Protein AF-A0A5P1ESH8-F1 (afdb_monomer_lite)

Structure (mmCIF, N/CA/C/O backbone):
data_AF-A0A5P1ESH8-F1
#
_entry.id   AF-A0A5P1ESH8-F1
#
loop_
_atom_site.group_PDB
_atom_site.id
_atom_site.type_symbol
_atom_site.label_atom_id
_atom_site.label_alt_id
_atom_site.label_comp_id
_atom_site.label_asym_id
_atom_site.label_entity_id
_atom_site.label_seq_id
_atom_site.pdbx_PDB_ins_code
_atom_site.Cartn_x
_atom_site.Cartn_y
_atom_site.Cartn_z
_atom_site.occupancy
_atom_site.B_iso_or_equiv
_atom_site.auth_seq_id
_atom_site.auth_comp_id
_atom_site.auth_asym_id
_atom_site.auth_atom_id
_atom_site.pdbx_PDB_model_num
ATOM 1 N N . MET A 1 1 ? -67.250 3.069 -20.378 1.00 44.94 1 MET A N 1
ATOM 2 C CA . MET A 1 1 ? -66.742 1.783 -20.912 1.00 44.94 1 MET A CA 1
ATOM 3 C C . MET A 1 1 ? -65.329 1.613 -20.349 1.00 44.94 1 MET A C 1
ATOM 5 O O . MET A 1 1 ? -64.469 2.367 -20.758 1.00 44.94 1 MET A O 1
ATOM 9 N N . LYS A 1 2 ? -65.034 0.939 -19.224 1.00 38.53 2 LYS A N 1
ATOM 10 C CA . LYS A 1 2 ? -65.295 -0.452 -18.784 1.00 38.53 2 LYS A CA 1
ATOM 11 C C . LYS A 1 2 ? -64.841 -1.500 -19.810 1.00 38.53 2 LYS A C 1
ATOM 13 O O . LYS A 1 2 ? -65.592 -1.717 -20.746 1.00 38.53 2 LYS A O 1
ATOM 18 N N . THR A 1 3 ? -63.650 -2.085 -19.591 1.00 40.06 3 THR A N 1
ATOM 19 C CA . THR A 1 3 ? -63.330 -3.523 -19.321 1.00 40.06 3 THR A CA 1
ATOM 20 C C . THR A 1 3 ? -61.786 -3.680 -19.282 1.00 40.06 3 THR A C 1
ATOM 22 O O . THR A 1 3 ? -61.143 -3.220 -20.213 1.00 40.06 3 THR A O 1
ATOM 25 N N . THR A 1 4 ? -61.077 -4.068 -18.200 1.00 45.28 4 THR A N 1
ATOM 26 C CA . THR A 1 4 ? -60.989 -5.375 -17.478 1.00 45.28 4 THR A CA 1
ATOM 27 C C . THR A 1 4 ? -60.344 -6.460 -18.380 1.00 45.28 4 THR A C 1
ATOM 29 O O . THR A 1 4 ? -60.876 -6.697 -19.450 1.00 45.28 4 THR A O 1
ATOM 32 N N . LEU A 1 5 ? -59.195 -7.106 -18.082 1.00 43.47 5 LEU A N 1
ATOM 33 C CA . LEU A 1 5 ? -58.965 -8.137 -17.044 1.00 43.47 5 LEU A CA 1
ATOM 34 C C . LEU A 1 5 ? -57.477 -8.591 -16.915 1.00 43.47 5 LEU A C 1
ATOM 36 O O . LEU A 1 5 ? -56.871 -8.939 -17.916 1.00 43.47 5 LEU A O 1
ATOM 40 N N . ARG A 1 6 ? -57.028 -8.715 -15.642 1.00 42.72 6 ARG A N 1
ATOM 41 C CA . ARG A 1 6 ? -56.273 -9.815 -14.949 1.00 42.72 6 ARG A CA 1
ATOM 42 C C . ARG A 1 6 ? -54.892 -10.289 -15.456 1.00 42.72 6 ARG A C 1
ATOM 44 O O . ARG A 1 6 ? -54.660 -10.369 -16.643 1.00 42.72 6 ARG A O 1
ATOM 51 N N . GLY A 1 7 ? -53.957 -10.739 -14.605 1.00 37.28 7 GLY A N 1
ATOM 52 C CA . GLY A 1 7 ? -53.932 -11.017 -13.152 1.00 37.28 7 GLY A CA 1
ATOM 53 C C . GLY A 1 7 ? -52.481 -11.302 -12.694 1.00 37.28 7 GLY A C 1
ATOM 54 O O . GLY A 1 7 ? -51.676 -11.769 -13.484 1.00 37.28 7 GLY A O 1
ATOM 55 N N . ARG A 1 8 ? -52.030 -10.788 -11.539 1.00 41.41 8 ARG A N 1
ATOM 56 C CA . ARG A 1 8 ? -51.927 -11.439 -10.206 1.00 41.41 8 ARG A CA 1
ATOM 57 C C . ARG A 1 8 ? -51.245 -12.820 -10.173 1.00 41.41 8 ARG A C 1
ATOM 59 O O . ARG A 1 8 ? -51.875 -13.809 -10.519 1.00 41.41 8 ARG A O 1
ATOM 66 N N . SER A 1 9 ? -50.095 -12.895 -9.494 1.00 37.72 9 SER A N 1
ATOM 67 C CA . SER A 1 9 ? -49.891 -13.909 -8.450 1.00 37.72 9 SER A CA 1
ATOM 68 C C . SER A 1 9 ? -48.983 -13.390 -7.328 1.00 37.72 9 SER A C 1
ATOM 70 O O . SER A 1 9 ? -47.928 -12.812 -7.565 1.00 37.72 9 SER A O 1
ATOM 72 N N . LEU A 1 10 ? -49.487 -13.556 -6.106 1.00 42.00 10 LEU A N 1
ATOM 73 C CA . LEU A 1 10 ? -48.967 -13.181 -4.794 1.00 42.00 10 LEU A CA 1
ATOM 74 C C . LEU A 1 10 ? -48.425 -14.444 -4.112 1.00 42.00 10 LEU A C 1
ATOM 76 O O . LEU A 1 10 ? -49.133 -15.445 -4.074 1.00 42.00 10 LEU A O 1
ATOM 80 N N . ALA A 1 11 ? -47.272 -14.368 -3.450 1.00 37.75 11 ALA A N 1
ATOM 81 C CA . ALA A 1 11 ? -46.875 -15.327 -2.411 1.00 37.75 11 ALA A CA 1
ATOM 82 C C . ALA A 1 11 ? -46.083 -14.561 -1.333 1.00 37.75 11 ALA A C 1
ATOM 84 O O . ALA A 1 11 ? -44.925 -14.218 -1.526 1.00 37.75 11 ALA A O 1
ATOM 85 N N . LYS A 1 12 ? -46.743 -13.931 -0.350 1.00 36.72 12 LYS A N 1
ATOM 86 C CA . LYS A 1 12 ? -47.123 -14.466 0.976 1.00 36.72 12 LYS A CA 1
ATOM 87 C C . LYS A 1 12 ? -45.980 -15.192 1.709 1.00 36.72 12 LYS A C 1
ATOM 89 O O . LYS A 1 12 ? -45.712 -16.363 1.475 1.00 36.72 12 LYS A O 1
ATOM 94 N N . ARG A 1 13 ? -45.371 -14.468 2.658 1.00 34.22 13 ARG A N 1
ATOM 95 C CA . ARG A 1 13 ? -44.580 -15.012 3.775 1.00 34.22 13 ARG A CA 1
ATOM 96 C C . ARG A 1 13 ? -45.418 -15.979 4.625 1.00 34.22 13 ARG A C 1
ATOM 98 O O . ARG A 1 13 ? -46.622 -15.745 4.763 1.00 34.22 13 ARG A O 1
ATOM 105 N N . PRO A 1 14 ? -44.759 -16.869 5.380 1.00 40.22 14 PRO A N 1
ATOM 106 C CA . PRO A 1 14 ? -45.206 -17.201 6.726 1.00 40.22 14 PRO A CA 1
ATOM 107 C C . PRO A 1 14 ? -44.158 -16.849 7.800 1.00 40.22 14 PRO A C 1
ATOM 109 O O . PRO A 1 14 ? -42.956 -17.037 7.623 1.00 40.22 14 PRO A O 1
ATOM 112 N N . ARG A 1 15 ? -44.664 -16.313 8.921 1.00 38.62 15 ARG A N 1
ATOM 113 C CA . ARG A 1 15 ? -44.014 -16.266 10.244 1.00 38.62 15 ARG A CA 1
ATOM 114 C C . ARG A 1 15 ? -43.736 -17.690 10.756 1.00 38.62 15 ARG A C 1
ATOM 116 O O . ARG A 1 15 ? -44.403 -18.625 10.315 1.00 38.62 15 ARG A O 1
ATOM 123 N N . PRO A 1 16 ? -42.951 -17.803 11.836 1.00 37.28 16 PRO A N 1
ATOM 124 C CA . PRO A 1 16 ? -43.473 -18.521 12.997 1.00 37.28 16 PRO A CA 1
ATOM 125 C C . PRO A 1 16 ? -43.504 -17.655 14.267 1.00 37.28 16 PRO A C 1
ATOM 127 O O . PRO A 1 16 ? -42.509 -17.065 14.681 1.00 37.28 16 PRO A O 1
ATOM 130 N N . GLU A 1 17 ? -44.701 -17.604 14.848 1.00 31.45 17 GLU A N 1
ATOM 131 C CA . GLU A 1 17 ? -45.041 -17.286 16.241 1.00 31.45 17 GLU A CA 1
ATOM 132 C C . GLU A 1 17 ? -44.350 -18.286 17.196 1.00 31.45 17 GLU A C 1
ATOM 134 O O . GLU A 1 17 ? -44.257 -19.471 16.896 1.00 31.45 17 GLU A O 1
ATOM 139 N N . LEU A 1 18 ? -43.712 -17.814 18.271 1.00 34.22 18 LEU A N 1
ATOM 140 C CA . LEU A 1 18 ? -44.236 -17.868 19.648 1.00 34.22 18 LEU A CA 1
ATOM 141 C C . LEU A 1 18 ? -44.606 -19.284 20.141 1.00 34.22 18 LEU A C 1
ATOM 143 O O . LEU A 1 18 ? -45.716 -19.765 19.939 1.00 34.22 18 LEU A O 1
ATOM 147 N N . PHE A 1 19 ? -43.707 -19.894 20.923 1.00 28.17 19 PHE A N 1
ATOM 148 C CA . PHE A 1 19 ? -44.094 -20.907 21.908 1.00 28.17 19 PHE A CA 1
ATOM 149 C C . PHE A 1 19 ? -43.406 -20.634 23.249 1.00 28.17 19 PHE A C 1
ATOM 151 O O . PHE A 1 19 ? -42.227 -20.907 23.460 1.00 28.17 19 PHE A O 1
ATOM 158 N N . LYS A 1 20 ? -44.181 -20.043 24.160 1.00 35.97 20 LYS A N 1
ATOM 159 C CA . LYS A 1 20 ? -43.924 -19.980 25.599 1.00 35.97 20 LYS A CA 1
ATOM 160 C C . LYS A 1 20 ? -44.638 -21.188 26.219 1.00 35.97 20 LYS A C 1
ATOM 162 O O . LYS A 1 20 ? -45.862 -21.237 26.157 1.00 35.97 20 LYS A O 1
ATOM 167 N N . ARG A 1 21 ? -43.907 -22.115 26.847 1.00 28.59 21 ARG A N 1
ATOM 168 C CA . ARG A 1 21 ? -44.400 -22.983 27.940 1.00 28.59 21 ARG A CA 1
ATOM 169 C C . ARG A 1 21 ? -43.220 -23.610 28.702 1.00 28.59 21 ARG A C 1
ATOM 171 O O . ARG A 1 21 ? -42.515 -24.453 28.169 1.00 28.59 21 ARG A O 1
ATOM 178 N N . TYR A 1 22 ? -43.031 -23.175 29.947 1.00 28.42 22 TYR A N 1
ATOM 179 C CA . TYR A 1 22 ? -42.569 -24.009 31.076 1.00 28.42 22 TYR A CA 1
ATOM 180 C C . TYR A 1 22 ? -43.775 -24.844 31.593 1.00 28.42 22 TYR A C 1
ATOM 182 O O . TYR A 1 22 ? -44.889 -24.535 31.148 1.00 28.42 22 TYR A O 1
ATOM 190 N N . PRO A 1 23 ? -43.672 -25.778 32.574 1.00 46.62 23 PRO A N 1
ATOM 191 C CA . PRO A 1 23 ? -42.515 -26.391 33.263 1.00 46.62 23 PRO A CA 1
ATOM 192 C C . PRO A 1 23 ? -42.551 -27.950 33.275 1.00 46.62 23 PRO A C 1
ATOM 194 O O . PRO A 1 23 ? -43.550 -28.554 32.894 1.00 46.62 23 PRO A O 1
ATOM 197 N N . GLY A 1 24 ? -41.494 -28.611 33.774 1.00 28.52 24 GLY A N 1
ATOM 198 C CA . GLY A 1 24 ? -41.533 -30.048 34.102 1.00 28.52 24 GLY A CA 1
ATOM 199 C C . GLY A 1 24 ? -40.181 -30.669 34.482 1.00 28.52 24 GLY A C 1
ATOM 200 O O . GLY A 1 24 ? -39.480 -31.196 33.628 1.00 28.52 24 GLY A O 1
ATOM 201 N N . THR A 1 25 ? -39.822 -30.620 35.767 1.00 35.25 25 THR A N 1
ATOM 202 C CA . THR A 1 25 ? -39.060 -31.683 36.466 1.00 35.25 25 THR A CA 1
ATOM 203 C C . THR A 1 25 ? -40.060 -32.783 36.905 1.00 35.25 25 THR A C 1
ATOM 205 O O . THR A 1 25 ? -41.258 -32.492 36.841 1.00 35.25 25 THR A O 1
ATOM 208 N N . PRO A 1 26 ? -39.684 -34.003 37.372 1.00 43.53 26 PRO A N 1
ATOM 209 C CA . PRO A 1 26 ? -38.382 -34.464 37.875 1.00 43.53 26 PRO A CA 1
ATOM 210 C C . PRO A 1 26 ? -37.932 -35.862 37.374 1.00 43.53 26 PRO A C 1
ATOM 212 O O . PRO A 1 26 ? -38.677 -36.602 36.743 1.00 43.53 26 PRO A O 1
ATOM 215 N N . GLY A 1 27 ? -36.696 -36.233 37.709 1.00 30.36 27 GLY A N 1
ATOM 216 C CA . GLY A 1 27 ? -36.139 -37.578 37.513 1.00 30.36 27 GLY A CA 1
ATOM 217 C C . GLY A 1 27 ? -34.622 -37.546 37.682 1.00 30.36 27 GLY A C 1
ATOM 218 O O . GLY A 1 27 ? -33.888 -37.509 36.705 1.00 30.36 27 GLY A O 1
ATOM 219 N N . SER A 1 28 ? -34.123 -37.204 38.873 1.00 37.66 28 SER A N 1
ATOM 220 C CA . SER A 1 28 ? -33.554 -38.186 39.813 1.00 37.66 28 SER A CA 1
ATOM 221 C C . SER A 1 28 ? -32.648 -39.209 39.124 1.00 37.66 28 SER A C 1
ATOM 223 O O . SER A 1 28 ? -33.136 -40.214 38.627 1.00 37.66 28 SER A O 1
ATOM 225 N N . ASN A 1 29 ? -31.354 -38.889 39.096 1.00 34.09 29 ASN A N 1
ATOM 226 C CA . ASN A 1 29 ? -30.168 -39.754 39.139 1.00 34.09 29 ASN A CA 1
ATOM 227 C C . ASN A 1 29 ? -28.995 -38.752 39.115 1.00 34.09 29 ASN A C 1
ATOM 229 O O . ASN A 1 29 ? -28.540 -38.325 38.065 1.00 34.09 29 ASN A O 1
ATOM 233 N N . GLY A 1 30 ? -28.651 -38.106 40.226 1.00 32.62 30 GLY A N 1
ATOM 234 C CA . GLY A 1 30 ? -27.970 -38.786 41.316 1.00 32.62 30 GLY A CA 1
ATOM 235 C C . GLY A 1 30 ? -26.495 -38.965 40.958 1.00 32.62 30 GLY A C 1
ATOM 236 O O . GLY A 1 30 ? -26.071 -40.086 40.737 1.00 32.62 30 GLY A O 1
ATOM 237 N N . CYS A 1 31 ? -25.728 -37.874 40.887 1.00 32.62 31 CYS A N 1
ATOM 238 C CA . CYS A 1 31 ? -24.283 -37.889 41.116 1.00 32.62 31 CYS A CA 1
ATOM 239 C C . CYS A 1 31 ? -23.883 -36.552 41.740 1.00 32.62 31 CYS A C 1
ATOM 241 O O . CYS A 1 31 ? -24.259 -35.478 41.276 1.00 32.62 31 CYS A O 1
ATOM 243 N N . GLN A 1 32 ? -23.226 -36.676 42.884 1.00 28.91 32 GLN A N 1
ATOM 244 C CA . GLN A 1 32 ? -23.061 -35.657 43.898 1.00 28.91 32 GLN A CA 1
ATOM 245 C C . GLN A 1 32 ? -22.122 -34.529 43.477 1.00 28.91 32 GLN A C 1
ATOM 247 O O . GLN A 1 32 ? -21.127 -34.719 42.782 1.00 28.91 32 GLN A O 1
ATOM 252 N N . VAL A 1 33 ? -22.434 -33.363 44.029 1.00 29.97 33 VAL A N 1
ATOM 253 C CA . VAL A 1 33 ? -21.503 -32.278 44.308 1.00 29.97 33 VAL A CA 1
ATOM 254 C C . VAL A 1 33 ? -20.310 -32.835 45.091 1.00 29.97 33 VAL A C 1
ATOM 256 O O . VAL A 1 33 ? -20.470 -33.276 46.225 1.00 29.97 33 VAL A O 1
ATOM 259 N N . VAL A 1 34 ? -19.111 -32.755 44.518 1.00 31.56 34 VAL A N 1
ATOM 260 C CA . VAL A 1 34 ? -17.870 -32.737 45.298 1.00 31.56 34 VAL A CA 1
ATOM 261 C C . VAL A 1 34 ? -17.298 -31.334 45.169 1.00 31.56 34 VAL A C 1
ATOM 263 O O . VAL A 1 34 ? -16.665 -30.979 44.177 1.00 31.56 34 VAL A O 1
ATOM 266 N N . ILE A 1 35 ? -17.562 -30.516 46.189 1.00 34.28 35 ILE A N 1
ATOM 267 C CA . ILE A 1 35 ? -16.774 -29.319 46.477 1.00 34.28 35 ILE A CA 1
ATOM 268 C C . ILE A 1 35 ? -15.420 -29.834 46.969 1.00 34.28 35 ILE A C 1
ATOM 270 O O . ILE A 1 35 ? -15.246 -30.164 48.137 1.00 34.28 35 ILE A O 1
ATOM 274 N N . GLY A 1 36 ? -14.483 -29.980 46.036 1.00 30.38 36 GLY A N 1
ATOM 275 C CA . GLY A 1 36 ? -13.084 -30.263 46.315 1.00 30.38 36 GLY A CA 1
ATOM 276 C C . GLY A 1 36 ? -12.295 -28.964 46.287 1.00 30.38 36 GLY A C 1
ATOM 277 O O . GLY A 1 36 ? -11.829 -28.533 45.237 1.00 30.38 36 GLY A O 1
ATOM 278 N N . THR A 1 37 ? -12.154 -28.323 47.443 1.00 45.25 37 THR A N 1
ATOM 279 C CA . THR A 1 37 ? -11.153 -27.280 47.666 1.00 45.25 37 THR A CA 1
ATOM 280 C C . THR A 1 37 ? -9.763 -27.910 47.599 1.00 45.25 37 THR A C 1
ATOM 282 O O . THR A 1 37 ? -9.331 -28.535 48.564 1.00 45.25 37 THR A O 1
ATOM 285 N N . ASN A 1 38 ? -9.065 -27.775 46.473 1.00 33.72 38 ASN A N 1
ATOM 286 C CA . ASN A 1 38 ? -7.601 -27.775 46.431 1.00 33.72 38 ASN A CA 1
ATOM 287 C C . ASN A 1 38 ? -7.116 -27.263 45.070 1.00 33.72 38 ASN A C 1
ATOM 289 O O . ASN A 1 38 ? -7.176 -27.959 44.059 1.00 33.72 38 ASN A O 1
ATOM 293 N N . SER A 1 39 ? -6.637 -26.019 45.063 1.00 32.62 39 SER A N 1
ATOM 294 C CA . SER A 1 39 ? -5.791 -25.494 43.993 1.00 32.62 39 SER A CA 1
ATOM 295 C C . SER A 1 39 ? -4.543 -26.372 43.845 1.00 32.62 39 SER A C 1
ATOM 297 O O . SER A 1 39 ? -3.996 -26.855 44.834 1.00 32.62 39 SER A O 1
ATOM 299 N N . PRO A 1 40 ? -4.011 -26.478 42.626 1.00 34.41 40 PRO A N 1
ATOM 300 C CA . PRO A 1 40 ? -2.870 -25.633 42.325 1.00 34.41 40 PRO A CA 1
ATOM 301 C C . PRO A 1 40 ? -3.174 -24.735 41.133 1.00 34.41 40 PRO A C 1
ATOM 303 O O . PRO A 1 40 ? -3.730 -25.146 40.119 1.00 34.41 40 PRO A O 1
ATOM 306 N N . ILE A 1 41 ? -2.805 -23.471 41.301 1.00 36.34 41 ILE A N 1
ATOM 307 C CA . ILE A 1 41 ? -2.834 -22.427 40.285 1.00 36.34 41 ILE A CA 1
ATOM 308 C C . ILE A 1 41 ? -1.992 -22.919 39.103 1.00 36.34 41 ILE A C 1
ATOM 310 O O . ILE A 1 41 ? -0.763 -22.892 39.142 1.00 36.34 41 ILE A O 1
ATOM 314 N N . GLY A 1 42 ? -2.666 -23.411 38.064 1.00 28.56 42 GLY A N 1
ATOM 315 C CA . GLY A 1 42 ? -2.060 -23.708 36.776 1.00 28.56 42 GLY A CA 1
ATOM 316 C C . GLY A 1 42 ? -1.628 -22.398 36.135 1.00 28.56 42 GLY A C 1
ATOM 317 O O . GLY A 1 42 ? -2.458 -21.610 35.685 1.00 28.56 42 GLY A O 1
ATOM 318 N N . PHE A 1 43 ? -0.322 -22.154 36.153 1.00 27.59 43 PHE A N 1
ATOM 319 C CA . PHE A 1 43 ? 0.341 -21.058 35.464 1.00 27.59 43 PHE A CA 1
ATOM 320 C C . PHE A 1 43 ? -0.085 -21.056 33.988 1.00 27.59 43 PHE A C 1
ATOM 322 O O . PHE A 1 43 ? 0.269 -21.953 33.225 1.00 27.59 43 PHE A O 1
ATOM 329 N N . ILE A 1 44 ? -0.848 -20.043 33.580 1.00 33.00 44 ILE A N 1
ATOM 330 C CA . ILE A 1 44 ? -1.039 -19.717 32.167 1.00 33.00 44 ILE A CA 1
ATOM 331 C C . ILE A 1 44 ? 0.354 -19.341 31.648 1.00 33.00 44 ILE A C 1
ATOM 333 O O . ILE A 1 44 ? 0.931 -18.384 32.172 1.00 33.00 44 ILE A O 1
ATOM 337 N N . PRO A 1 45 ? 0.935 -20.045 30.660 1.00 32.50 45 PRO A N 1
ATOM 338 C CA . PRO A 1 45 ? 2.190 -19.607 30.083 1.00 32.50 45 PRO A CA 1
ATOM 339 C C . PRO A 1 45 ? 1.917 -18.281 29.376 1.00 32.50 45 PRO A C 1
ATOM 341 O O . PRO A 1 45 ? 1.322 -18.232 28.299 1.00 32.50 45 PRO A O 1
ATOM 344 N N . THR A 1 46 ? 2.340 -17.177 29.989 1.00 43.19 46 THR A N 1
ATOM 345 C CA . THR A 1 46 ? 2.462 -15.888 29.317 1.00 43.19 46 THR A CA 1
ATOM 346 C C . THR A 1 46 ? 3.631 -15.991 28.345 1.00 43.19 46 THR A C 1
ATOM 348 O O . THR A 1 46 ? 4.727 -15.492 28.597 1.00 43.19 46 THR A O 1
ATOM 351 N N . GLY A 1 47 ? 3.403 -16.685 27.230 1.00 46.09 47 GLY A N 1
ATOM 352 C CA . GLY A 1 47 ? 4.208 -16.511 26.033 1.00 46.09 47 GLY A CA 1
ATOM 353 C C . GLY A 1 47 ? 4.176 -15.036 25.614 1.00 46.09 47 GLY A C 1
ATOM 354 O O . GLY A 1 47 ? 3.256 -14.301 25.999 1.00 46.09 47 GLY A O 1
ATOM 355 N N . PRO A 1 48 ? 5.180 -14.565 24.856 1.00 44.66 48 PRO A N 1
ATOM 356 C CA . PRO A 1 48 ? 5.233 -13.174 24.432 1.00 44.66 48 PRO A CA 1
ATOM 357 C C . PRO A 1 48 ? 3.908 -12.821 23.758 1.00 44.66 48 PRO A C 1
ATOM 359 O O . PRO A 1 48 ? 3.456 -13.537 22.866 1.00 44.66 48 PRO A O 1
ATOM 362 N N . SER A 1 49 ? 3.256 -11.753 24.228 1.00 43.62 49 SER A N 1
ATOM 363 C CA . SER A 1 49 ? 1.925 -11.388 23.745 1.00 43.62 49 SER A CA 1
ATOM 364 C C . SER A 1 49 ? 1.909 -11.362 22.213 1.00 43.62 49 SER A C 1
ATOM 366 O O . SER A 1 49 ? 2.858 -10.874 21.591 1.00 43.62 49 SER A O 1
ATOM 368 N N . LEU A 1 50 ? 0.824 -11.835 21.595 1.00 44.56 50 LEU A N 1
ATOM 369 C CA . LEU A 1 50 ? 0.629 -11.736 20.143 1.00 44.56 50 LEU A CA 1
ATOM 370 C C . LEU A 1 50 ? 0.847 -10.296 19.648 1.00 44.56 50 LEU A C 1
ATOM 372 O O . LEU A 1 50 ? 1.339 -10.102 18.545 1.00 44.56 50 LEU A O 1
ATOM 376 N N . SER A 1 51 ? 0.608 -9.284 20.494 1.00 41.69 51 SER A N 1
ATOM 377 C CA . SER A 1 51 ? 0.907 -7.878 20.194 1.00 41.69 51 SER A CA 1
ATOM 378 C C . SER A 1 51 ? 2.402 -7.578 19.998 1.00 41.69 51 SER A C 1
ATOM 380 O O . SER A 1 51 ? 2.746 -6.709 19.200 1.00 41.69 51 SER A O 1
ATOM 382 N N . SER A 1 52 ? 3.298 -8.311 20.663 1.00 37.91 52 SER A N 1
ATOM 383 C CA . SER A 1 52 ? 4.756 -8.169 20.561 1.00 37.91 52 SER A CA 1
ATOM 384 C C . SER A 1 52 ? 5.294 -8.807 19.279 1.00 37.91 52 SER A C 1
ATOM 386 O O . SER A 1 52 ? 6.139 -8.222 18.599 1.00 37.91 52 SER A O 1
ATOM 388 N N . VAL A 1 53 ? 4.756 -9.974 18.913 1.00 50.91 53 VAL A N 1
ATOM 389 C CA . VAL A 1 53 ? 5.072 -10.665 17.652 1.00 50.91 53 VAL A CA 1
ATOM 390 C C . VAL A 1 53 ? 4.524 -9.870 16.463 1.00 50.91 53 VAL A C 1
ATOM 392 O O . VAL A 1 53 ? 5.231 -9.656 15.481 1.00 50.91 53 VAL A O 1
ATOM 395 N N . TRP A 1 54 ? 3.311 -9.321 16.587 1.00 48.72 54 TRP A N 1
ATOM 396 C CA . TRP A 1 54 ? 2.703 -8.487 15.550 1.00 48.72 54 TRP A CA 1
ATOM 397 C C . TRP A 1 54 ? 3.314 -7.088 15.465 1.00 48.72 54 TRP A C 1
ATOM 399 O O . TRP A 1 54 ? 3.426 -6.564 14.365 1.00 48.72 54 TRP A O 1
ATOM 409 N N . LYS A 1 55 ? 3.790 -6.486 16.567 1.00 50.78 55 LYS A N 1
ATOM 410 C CA . LYS A 1 55 ? 4.602 -5.257 16.493 1.00 50.78 55 LYS A CA 1
ATOM 411 C C . LYS A 1 55 ? 5.894 -5.500 15.729 1.00 50.78 55 LYS A C 1
ATOM 413 O O . LYS A 1 55 ? 6.214 -4.689 14.873 1.00 50.78 55 LYS A O 1
ATOM 418 N N . LYS A 1 56 ? 6.600 -6.609 15.981 1.00 52.16 56 LYS A N 1
ATOM 419 C CA . LYS A 1 56 ? 7.804 -6.962 15.212 1.00 52.16 56 LYS A CA 1
ATOM 420 C C . LYS A 1 56 ? 7.490 -7.226 13.741 1.00 52.16 56 LYS A C 1
ATOM 422 O O . LYS A 1 56 ? 8.191 -6.698 12.889 1.00 52.16 56 LYS A O 1
ATOM 427 N N . SER A 1 57 ? 6.418 -7.961 13.443 1.00 50.25 57 SER A N 1
ATOM 428 C CA . SER A 1 57 ? 6.021 -8.258 12.062 1.00 50.25 57 SER A CA 1
ATOM 429 C C . SER A 1 57 ? 5.551 -7.001 11.319 1.00 50.25 57 SER A C 1
ATOM 431 O O . SER A 1 57 ? 6.048 -6.692 10.243 1.00 50.25 57 SER A O 1
ATOM 433 N N . LYS A 1 58 ? 4.702 -6.173 11.939 1.00 56.25 58 LYS A N 1
ATOM 434 C CA . LYS A 1 58 ? 4.243 -4.891 11.384 1.00 56.25 58 LYS A CA 1
ATOM 435 C C . LYS A 1 58 ? 5.390 -3.893 11.211 1.00 56.25 58 LYS A C 1
ATOM 437 O O . LYS A 1 58 ? 5.383 -3.156 10.238 1.00 56.25 58 LYS A O 1
ATOM 442 N N . HIS A 1 59 ? 6.382 -3.886 12.106 1.00 53.69 59 HIS A N 1
ATOM 443 C CA . HIS A 1 59 ? 7.587 -3.058 11.979 1.00 53.69 59 HIS A CA 1
ATOM 444 C C . HIS A 1 59 ? 8.520 -3.564 10.867 1.00 53.69 59 HIS A C 1
ATOM 446 O O . HIS A 1 59 ? 9.087 -2.749 10.150 1.00 53.69 59 HIS A O 1
ATOM 452 N N . LEU A 1 60 ? 8.626 -4.884 10.662 1.00 52.25 60 LEU A N 1
ATOM 453 C CA . LEU A 1 60 ? 9.321 -5.462 9.504 1.00 52.25 60 LEU A CA 1
ATOM 454 C C . LEU A 1 60 ? 8.611 -5.119 8.184 1.00 52.25 60 LEU A C 1
ATOM 456 O O . LEU A 1 60 ? 9.270 -4.757 7.216 1.00 52.25 60 LEU A O 1
ATOM 460 N N . TYR A 1 61 ? 7.276 -5.183 8.152 1.00 58.94 61 TYR A N 1
ATOM 461 C CA . TYR A 1 61 ? 6.483 -4.813 6.976 1.00 58.94 61 TYR A CA 1
ATOM 462 C C . TYR A 1 61 ? 6.510 -3.305 6.699 1.00 58.94 61 TYR A C 1
ATOM 464 O O . TYR A 1 61 ? 6.587 -2.928 5.538 1.00 58.94 61 TYR A O 1
ATOM 472 N N . LEU A 1 62 ? 6.504 -2.447 7.729 1.00 52.66 62 LEU A N 1
ATOM 473 C CA . LEU A 1 62 ? 6.641 -0.992 7.570 1.00 52.66 62 LEU A CA 1
ATOM 474 C C . LEU A 1 62 ? 8.041 -0.587 7.106 1.00 52.66 62 LEU A C 1
ATOM 476 O O . LEU A 1 62 ? 8.144 0.299 6.269 1.00 52.66 62 LEU A O 1
ATOM 480 N N . LEU A 1 63 ? 9.101 -1.236 7.600 1.00 47.25 63 LEU A N 1
ATOM 481 C CA . LEU A 1 63 ? 10.463 -0.988 7.117 1.00 47.25 63 LEU A CA 1
ATOM 482 C C . LEU A 1 63 ? 10.641 -1.452 5.666 1.00 47.25 63 LEU A C 1
ATOM 484 O O . LEU A 1 63 ? 11.280 -0.756 4.891 1.00 47.25 63 LEU A O 1
ATOM 488 N N . LYS A 1 64 ? 9.997 -2.558 5.272 1.00 50.81 64 LYS A N 1
ATOM 489 C CA . LYS A 1 64 ? 9.989 -3.046 3.884 1.00 50.81 64 LYS A CA 1
ATOM 490 C C . LYS A 1 64 ? 9.084 -2.231 2.944 1.00 50.81 64 LYS A C 1
ATOM 492 O O . LYS A 1 64 ? 9.256 -2.293 1.734 1.00 50.81 64 LYS A O 1
ATOM 497 N N . TRP A 1 65 ? 8.137 -1.462 3.490 1.00 42.16 65 TRP A N 1
ATOM 498 C CA . TRP A 1 65 ? 7.280 -0.521 2.752 1.00 42.16 65 TRP A CA 1
ATOM 499 C C . TRP A 1 65 ? 7.881 0.884 2.612 1.00 42.16 65 TRP A C 1
ATOM 501 O O . TRP A 1 65 ? 7.413 1.658 1.781 1.00 42.16 65 TRP A O 1
ATOM 511 N N . LEU A 1 66 ? 8.880 1.229 3.433 1.00 41.88 66 LEU A N 1
ATOM 512 C CA . LEU A 1 66 ? 9.544 2.538 3.430 1.00 41.88 66 LEU A CA 1
ATOM 513 C C . LEU A 1 66 ? 10.878 2.533 2.667 1.00 41.88 66 LEU A C 1
ATOM 515 O O . LEU A 1 66 ? 11.664 3.469 2.801 1.00 41.88 66 LEU A O 1
ATOM 519 N N . GLU A 1 67 ? 11.132 1.491 1.879 1.00 40.75 67 GLU A N 1
ATOM 520 C CA . GLU A 1 67 ? 12.250 1.437 0.947 1.00 40.75 67 GLU A CA 1
ATOM 521 C C . GLU A 1 67 ? 11.768 1.994 -0.403 1.00 40.75 67 GLU A C 1
ATOM 523 O O . GLU A 1 67 ? 10.831 1.445 -0.994 1.00 40.75 67 GLU A O 1
ATOM 528 N N . PRO A 1 68 ? 12.330 3.116 -0.891 1.00 42.25 68 PRO A N 1
ATOM 529 C CA . PRO A 1 68 ? 12.040 3.585 -2.236 1.00 42.25 68 PRO A CA 1
ATOM 530 C C . PRO A 1 68 ? 12.419 2.470 -3.207 1.00 42.25 68 PRO A C 1
ATOM 532 O O . PRO A 1 68 ? 13.511 1.918 -3.099 1.00 42.25 68 PRO A O 1
ATOM 535 N N . LEU A 1 69 ? 11.523 2.149 -4.143 1.00 41.41 69 LEU A N 1
ATOM 536 C CA . LEU A 1 69 ? 11.771 1.261 -5.279 1.00 41.41 69 LEU A CA 1
ATOM 537 C C . LEU A 1 69 ? 12.971 1.772 -6.093 1.00 41.41 69 LEU A C 1
ATOM 539 O O . LEU A 1 69 ? 12.824 2.486 -7.081 1.00 41.41 69 LEU A O 1
ATOM 543 N N . GLY A 1 70 ? 14.169 1.419 -5.643 1.00 38.28 70 GLY A N 1
ATOM 544 C CA . GLY A 1 70 ? 15.426 1.572 -6.343 1.00 38.28 70 GLY A CA 1
ATOM 545 C C . GLY A 1 70 ? 15.768 0.245 -6.994 1.00 38.28 70 GLY A C 1
ATOM 546 O O . GLY A 1 70 ? 16.223 -0.670 -6.323 1.00 38.28 70 GLY A O 1
ATOM 547 N N . TYR A 1 71 ? 15.505 0.173 -8.297 1.00 37.97 71 TYR A N 1
ATOM 548 C CA . TYR A 1 71 ? 16.276 -0.588 -9.279 1.00 37.97 71 TYR A CA 1
ATOM 549 C C . TYR A 1 71 ? 16.625 -2.041 -8.900 1.00 37.97 71 TYR A C 1
ATOM 551 O O . TYR A 1 71 ? 17.665 -2.331 -8.312 1.00 37.97 71 TYR A O 1
ATOM 559 N N . VAL A 1 72 ? 15.768 -2.976 -9.320 1.00 38.84 72 VAL A N 1
ATOM 560 C CA . VAL A 1 72 ? 16.129 -4.397 -9.378 1.00 38.84 72 VAL A CA 1
ATOM 561 C C . VAL A 1 72 ? 17.172 -4.554 -10.482 1.00 38.84 72 VAL A C 1
ATOM 563 O O . VAL A 1 72 ? 16.847 -4.536 -11.670 1.00 38.84 72 VAL A O 1
ATOM 566 N N . ASP A 1 73 ? 18.430 -4.666 -10.066 1.00 29.58 73 ASP A N 1
ATOM 567 C CA . ASP A 1 73 ? 19.537 -5.045 -10.928 1.00 29.58 73 ASP A CA 1
ATOM 568 C C . ASP A 1 73 ? 19.204 -6.387 -11.589 1.00 29.58 73 ASP A C 1
ATOM 570 O O . ASP A 1 73 ? 18.928 -7.398 -10.936 1.00 29.58 73 ASP A O 1
ATOM 574 N N . SER A 1 74 ? 19.159 -6.370 -12.916 1.00 40.38 74 SER A N 1
ATOM 575 C CA . SER A 1 74 ? 18.879 -7.529 -13.758 1.00 40.38 74 SER A CA 1
ATOM 576 C C . SER A 1 74 ? 20.149 -8.371 -13.877 1.00 40.38 74 SER A C 1
ATOM 578 O O . SER A 1 74 ? 20.671 -8.591 -14.964 1.00 40.38 74 SER A O 1
ATOM 580 N N . GLY A 1 75 ? 20.666 -8.815 -12.735 1.00 37.00 75 GLY A N 1
ATOM 581 C CA . GLY A 1 75 ? 21.888 -9.589 -12.605 1.00 37.00 75 GLY A CA 1
ATOM 582 C C . GLY A 1 75 ? 21.625 -10.850 -11.797 1.00 37.00 75 GLY A C 1
ATOM 583 O O . GLY A 1 75 ? 21.696 -10.841 -10.578 1.00 37.00 75 GLY A O 1
ATOM 584 N N . SER A 1 76 ? 21.333 -11.948 -12.499 1.00 41.56 76 SER A N 1
ATOM 585 C CA . SER A 1 76 ? 21.493 -13.326 -12.016 1.00 41.56 76 SER A CA 1
ATOM 586 C C . SER A 1 76 ? 20.890 -13.659 -10.637 1.00 41.56 76 SER A C 1
ATOM 588 O O . SER A 1 76 ? 21.613 -13.864 -9.662 1.00 41.56 76 SER A O 1
ATOM 590 N N . LEU A 1 77 ? 19.574 -13.896 -10.584 1.00 36.28 77 LEU A N 1
ATOM 591 C CA . LEU A 1 77 ? 18.988 -14.718 -9.519 1.00 36.28 77 LEU A CA 1
ATOM 592 C C . LEU A 1 77 ? 18.843 -16.171 -9.993 1.00 36.28 77 LEU A C 1
ATOM 594 O O . LEU A 1 77 ? 17.751 -16.661 -10.271 1.00 36.28 77 LEU A O 1
ATOM 598 N N . ASN A 1 78 ? 19.969 -16.880 -10.066 1.00 45.62 78 ASN A N 1
ATOM 599 C CA . ASN A 1 78 ? 19.968 -18.339 -9.998 1.00 45.62 78 ASN A CA 1
ATOM 600 C C . ASN A 1 78 ? 19.766 -18.756 -8.530 1.00 45.62 78 ASN A C 1
ATOM 602 O O . ASN A 1 78 ? 20.696 -19.165 -7.842 1.00 45.62 78 ASN A O 1
ATOM 606 N N . VAL A 1 79 ? 18.546 -18.580 -8.023 1.00 44.62 79 VAL A N 1
ATOM 607 C CA . VAL A 1 79 ? 18.101 -19.114 -6.731 1.00 44.62 79 VAL A CA 1
ATOM 608 C C . VAL A 1 79 ? 16.761 -19.763 -7.002 1.00 44.62 79 VAL A C 1
ATOM 610 O O . VAL A 1 79 ? 15.809 -19.057 -7.310 1.00 44.62 79 VAL A O 1
ATOM 613 N N . GLY A 1 80 ? 16.696 -21.095 -6.928 1.00 51.16 80 GLY A N 1
ATOM 614 C CA . GLY A 1 80 ? 15.501 -21.895 -7.209 1.00 51.16 80 GLY A CA 1
ATOM 615 C C . GLY A 1 80 ? 14.231 -21.306 -6.575 1.00 51.16 80 GLY A C 1
ATOM 616 O O . GLY A 1 80 ? 13.993 -21.533 -5.386 1.00 51.16 80 GLY A O 1
ATOM 617 N N . PRO A 1 81 ? 13.379 -20.589 -7.339 1.00 54.97 81 PRO A N 1
ATOM 618 C CA . PRO A 1 81 ? 12.276 -19.824 -6.761 1.00 54.97 81 PRO A CA 1
ATOM 619 C C . PRO A 1 81 ? 11.159 -20.756 -6.297 1.00 54.97 81 PRO A C 1
ATOM 621 O O . PRO A 1 81 ? 10.500 -20.504 -5.293 1.00 54.97 81 PRO A O 1
ATOM 624 N N . SER A 1 82 ? 10.979 -21.878 -7.003 1.00 58.19 82 SER A N 1
ATOM 625 C CA . SER A 1 82 ? 9.778 -22.706 -6.911 1.00 58.19 82 SER A CA 1
ATOM 626 C C . SER A 1 82 ? 9.541 -23.379 -5.558 1.00 58.19 82 SER A C 1
ATOM 628 O O . SER A 1 82 ? 8.398 -23.650 -5.201 1.00 58.19 82 SER A O 1
ATOM 630 N N . ARG A 1 83 ? 10.612 -23.680 -4.815 1.00 59.44 83 ARG A N 1
ATOM 631 C CA . ARG A 1 83 ? 10.527 -24.418 -3.544 1.00 59.44 83 ARG A CA 1
ATOM 632 C C . ARG A 1 83 ? 10.341 -23.486 -2.341 1.00 59.44 83 ARG A C 1
ATOM 634 O O . ARG A 1 83 ? 9.688 -23.871 -1.380 1.00 59.44 83 ARG A O 1
ATOM 641 N N . SER A 1 84 ? 10.866 -22.261 -2.427 1.00 75.25 84 SER A N 1
ATOM 642 C CA . SER A 1 84 ? 10.790 -21.252 -1.362 1.00 75.25 84 SER A CA 1
ATOM 643 C C . SER A 1 84 ? 9.379 -20.670 -1.219 1.00 75.25 84 SER A C 1
ATOM 645 O O . SER A 1 84 ? 8.834 -20.638 -0.116 1.00 75.25 84 SER A O 1
ATOM 647 N N . TRP A 1 85 ? 8.725 -20.303 -2.331 1.00 78.69 85 TRP A N 1
ATOM 648 C CA . TRP A 1 85 ? 7.376 -19.722 -2.266 1.00 78.69 85 TRP A CA 1
ATOM 649 C C . TRP A 1 85 ? 6.314 -20.731 -1.824 1.00 78.69 85 TRP A C 1
ATOM 651 O O . TRP A 1 85 ? 5.472 -20.381 -1.007 1.00 78.69 85 TRP A O 1
ATOM 661 N N . LYS A 1 86 ? 6.393 -21.991 -2.280 1.00 85.25 86 LYS A N 1
ATOM 662 C CA . LYS A 1 86 ? 5.487 -23.067 -1.833 1.00 85.25 86 LYS A CA 1
ATOM 663 C C . LYS A 1 86 ? 5.597 -23.320 -0.332 1.00 85.25 86 LYS A C 1
ATOM 665 O O . LYS A 1 86 ? 4.603 -23.588 0.330 1.00 85.25 86 LYS A O 1
ATOM 670 N N . SER A 1 87 ? 6.808 -23.223 0.218 1.00 89.19 87 SER A N 1
ATOM 671 C CA . SER A 1 87 ? 7.017 -23.345 1.662 1.00 89.19 87 SER A CA 1
ATOM 672 C C . SER A 1 87 ? 6.328 -22.215 2.429 1.00 89.19 87 SER A C 1
ATOM 674 O O . SER A 1 87 ? 5.669 -22.468 3.431 1.00 89.19 87 SER A O 1
ATOM 676 N N . MET A 1 88 ? 6.458 -20.979 1.944 1.00 87.19 88 MET A N 1
ATOM 677 C CA . MET A 1 88 ? 5.828 -19.805 2.552 1.00 87.19 88 MET A CA 1
ATOM 678 C C . MET A 1 88 ? 4.300 -19.846 2.437 1.00 87.19 88 MET A C 1
ATOM 680 O O . MET A 1 88 ? 3.592 -19.497 3.374 1.00 87.19 88 MET A O 1
ATOM 684 N N . GLU A 1 89 ? 3.790 -20.314 1.301 1.00 89.25 89 GLU A N 1
ATOM 685 C CA . GLU A 1 89 ? 2.369 -20.550 1.070 1.00 89.25 89 GLU A CA 1
ATOM 686 C C . GLU A 1 89 ? 1.789 -21.528 2.100 1.00 89.25 89 GLU A C 1
ATOM 688 O O . GLU A 1 89 ? 0.822 -21.184 2.778 1.00 89.25 89 GLU A O 1
ATOM 693 N N . MET A 1 90 ? 2.430 -22.687 2.297 1.00 92.50 90 MET A N 1
ATOM 694 C CA . MET A 1 90 ? 2.018 -23.671 3.307 1.00 92.50 90 MET A CA 1
ATOM 695 C C . MET A 1 90 ? 2.071 -23.107 4.734 1.00 92.50 90 MET A C 1
ATOM 697 O O . MET A 1 90 ? 1.197 -23.390 5.554 1.00 92.50 90 MET A O 1
ATOM 701 N N . GLU A 1 91 ? 3.080 -22.296 5.056 1.00 94.44 91 GLU A N 1
ATOM 702 C CA . GLU A 1 91 ? 3.202 -21.670 6.376 1.00 94.44 91 GLU A CA 1
ATOM 703 C C . GLU A 1 91 ? 2.052 -20.689 6.657 1.00 94.44 91 GLU A C 1
ATOM 705 O O . GLU A 1 91 ? 1.481 -20.692 7.758 1.00 94.44 91 GLU A O 1
ATOM 710 N N . ILE A 1 92 ? 1.684 -19.879 5.658 1.00 93.12 92 ILE A N 1
ATOM 711 C CA . ILE A 1 92 ? 0.564 -18.936 5.746 1.00 93.12 92 ILE A CA 1
ATOM 712 C C . ILE A 1 92 ? -0.761 -19.694 5.846 1.00 93.12 92 ILE A C 1
ATOM 714 O O . ILE A 1 92 ? -1.571 -19.360 6.709 1.00 93.12 92 ILE A O 1
ATOM 718 N N . GLU A 1 93 ? -0.966 -20.737 5.037 1.00 95.50 93 GLU A N 1
ATOM 719 C CA . GLU A 1 93 ? -2.163 -21.587 5.102 1.00 95.50 93 GLU A CA 1
ATOM 720 C C . GLU A 1 93 ? -2.325 -22.208 6.497 1.00 95.50 93 GLU A C 1
ATOM 722 O O . GLU A 1 93 ? -3.382 -22.052 7.110 1.00 95.50 93 GLU A O 1
ATOM 727 N N . SER A 1 94 ? -1.258 -22.782 7.071 1.00 96.38 94 SER A N 1
ATOM 728 C CA . SER A 1 94 ? -1.325 -23.338 8.433 1.00 96.38 94 SER A CA 1
ATOM 729 C C . SER A 1 94 ? -1.575 -22.258 9.496 1.00 96.38 94 SER A C 1
ATOM 731 O O . SER A 1 94 ? -2.227 -22.502 10.510 1.00 96.38 94 SER A O 1
ATOM 733 N N . SER A 1 95 ? -1.069 -21.039 9.290 1.00 95.19 95 SER A N 1
ATOM 734 C CA . SER A 1 95 ? -1.289 -19.926 10.222 1.00 95.19 95 SER A CA 1
ATOM 735 C C . SER A 1 95 ? -2.734 -19.420 10.185 1.00 95.19 95 SER A C 1
ATOM 737 O O . SER A 1 95 ? -3.294 -19.096 11.234 1.00 95.19 95 SER A O 1
ATOM 739 N N . LEU A 1 96 ? -3.354 -19.379 9.001 1.00 96.88 96 LEU A N 1
ATOM 740 C CA . LEU A 1 96 ? -4.772 -19.051 8.835 1.00 96.88 96 LEU A CA 1
ATOM 741 C C . LEU A 1 96 ? -5.669 -20.126 9.457 1.00 96.88 96 LEU A C 1
ATOM 743 O O . LEU A 1 96 ? -6.631 -19.787 10.143 1.00 96.88 96 LEU A O 1
ATOM 747 N N . GLU A 1 97 ? -5.323 -21.401 9.282 1.00 96.56 97 GLU A N 1
ATOM 748 C CA . GLU A 1 97 ? -6.039 -22.526 9.891 1.00 96.56 97 GLU A CA 1
ATOM 749 C C . GLU A 1 97 ? -5.985 -22.475 11.424 1.00 96.56 97 GLU A C 1
ATOM 751 O O . GLU A 1 97 ? -7.015 -22.562 12.090 1.00 96.56 97 GLU A O 1
ATOM 756 N N . LYS A 1 98 ? -4.807 -22.209 12.001 1.00 96.38 98 LYS A N 1
ATOM 757 C CA . LYS A 1 98 ? -4.664 -21.996 13.451 1.00 96.38 98 LYS A CA 1
ATOM 758 C C . LYS A 1 98 ? -5.512 -20.826 13.951 1.00 96.38 98 LYS A C 1
ATOM 760 O O . LYS A 1 98 ? -6.098 -20.901 15.028 1.00 96.38 98 LYS A O 1
ATOM 765 N N . LEU A 1 99 ? -5.582 -19.730 13.194 1.00 92.56 99 LEU A N 1
ATOM 766 C CA . LEU A 1 99 ? -6.397 -18.573 13.569 1.00 92.56 99 LEU A CA 1
ATOM 767 C C . LEU A 1 99 ? -7.901 -18.886 13.509 1.00 92.56 99 LEU A C 1
ATOM 769 O O . LEU A 1 99 ? -8.658 -18.386 14.343 1.00 92.56 99 LEU A O 1
ATOM 773 N N . LEU A 1 100 ? -8.321 -19.721 12.556 1.00 95.50 100 LEU A N 1
ATOM 774 C CA . LEU A 1 100 ? -9.684 -20.239 12.467 1.00 95.50 100 LEU A CA 1
ATOM 775 C C . LEU A 1 100 ? -10.034 -21.089 13.693 1.00 95.50 100 LEU A C 1
ATOM 777 O O . LEU A 1 100 ? -11.042 -20.814 14.341 1.00 95.50 100 LEU A O 1
ATOM 781 N N . ASP A 1 101 ? -9.176 -22.035 14.073 1.00 94.88 101 ASP A N 1
ATOM 782 C CA . ASP A 1 101 ? -9.394 -22.892 15.248 1.00 94.88 101 ASP A CA 1
ATOM 783 C C . ASP A 1 101 ? -9.476 -22.086 16.563 1.00 94.88 101 ASP A C 1
ATOM 785 O O . ASP A 1 101 ? -10.355 -22.294 17.407 1.00 94.88 101 ASP A O 1
ATOM 789 N N . ILE A 1 102 ? -8.631 -21.059 16.715 1.00 93.00 102 ILE A N 1
ATOM 790 C CA . ILE A 1 102 ? -8.708 -20.127 17.852 1.00 93.00 102 ILE A CA 1
ATOM 791 C C . ILE A 1 102 ? -10.042 -19.361 17.862 1.00 93.00 102 ILE A C 1
ATOM 793 O O . ILE A 1 102 ? -10.633 -19.147 18.921 1.00 93.00 102 ILE A O 1
ATOM 797 N N . ASN A 1 103 ? -10.540 -18.932 16.703 1.00 92.81 103 ASN A N 1
ATOM 798 C CA . ASN A 1 103 ? -11.819 -18.224 16.611 1.00 92.81 103 ASN A CA 1
ATOM 799 C C . ASN A 1 103 ? -12.997 -19.140 16.985 1.00 92.81 103 ASN A C 1
ATOM 801 O O . ASN A 1 103 ? -13.916 -18.743 17.710 1.00 92.81 103 ASN A O 1
ATOM 805 N N . ASP A 1 104 ? -12.933 -20.396 16.559 1.00 92.75 104 ASP A N 1
ATOM 806 C CA . ASP A 1 104 ? -13.915 -21.423 16.878 1.00 92.75 104 ASP A CA 1
ATOM 807 C C . ASP A 1 104 ? -13.912 -21.788 18.368 1.00 92.75 104 ASP A C 1
ATOM 809 O O . ASP A 1 104 ? -14.971 -21.829 19.000 1.00 92.75 104 ASP A O 1
ATOM 813 N N . SER A 1 105 ? -12.741 -21.990 18.973 1.00 89.00 105 SER A N 1
ATOM 814 C CA . SER A 1 105 ? -12.630 -22.222 20.421 1.00 89.00 105 SER A CA 1
ATOM 815 C C . SER A 1 105 ? -13.126 -21.020 21.232 1.00 89.00 105 SER A C 1
ATOM 817 O O . SER A 1 105 ? -13.896 -21.193 22.178 1.00 89.00 105 SER A O 1
ATOM 819 N N . MET A 1 106 ? -12.800 -19.791 20.814 1.00 83.38 106 MET A N 1
ATOM 820 C CA . MET A 1 106 ? -13.330 -18.565 21.421 1.00 83.38 106 MET A CA 1
ATOM 821 C C . MET A 1 106 ? -14.859 -18.488 21.306 1.00 83.38 106 MET A C 1
ATOM 823 O O . MET A 1 106 ? -15.523 -18.068 22.254 1.00 83.38 106 MET A O 1
ATOM 827 N N . SER A 1 107 ? -15.424 -18.944 20.184 1.00 87.38 107 SER A N 1
ATOM 828 C CA . SER A 1 107 ? -16.875 -19.014 19.957 1.00 87.38 107 SER A CA 1
ATOM 829 C C . SER A 1 107 ? -17.557 -19.989 20.908 1.00 87.38 107 SER A C 1
ATOM 831 O O . SER A 1 107 ? -18.597 -19.661 21.478 1.00 87.38 107 SER A O 1
ATOM 833 N N . ARG A 1 108 ? -16.952 -21.160 21.132 1.00 86.31 108 ARG A N 1
ATOM 834 C CA . ARG A 1 108 ? -17.454 -22.163 22.083 1.00 86.31 108 ARG A CA 1
ATOM 835 C C . ARG A 1 108 ? -17.403 -21.640 23.523 1.00 86.31 108 ARG A C 1
ATOM 837 O O . ARG A 1 108 ? -18.406 -21.717 24.226 1.00 86.31 108 ARG A O 1
ATOM 844 N N . CYS A 1 109 ? -16.293 -21.022 23.931 1.00 81.06 109 CYS A N 1
ATOM 845 C CA . CYS A 1 109 ? -16.147 -20.431 25.266 1.00 81.06 109 CYS A CA 1
ATOM 846 C C . CYS A 1 109 ? -17.128 -19.272 25.512 1.00 81.06 109 CYS A C 1
ATOM 848 O O . CYS A 1 109 ? -17.720 -19.177 26.590 1.00 81.06 109 CYS A O 1
ATOM 850 N N . ALA A 1 110 ? -17.332 -18.409 24.512 1.00 82.50 110 ALA A N 1
ATOM 851 C CA . ALA A 1 110 ? -18.293 -17.311 24.584 1.00 82.50 110 ALA A CA 1
ATOM 852 C C . ALA A 1 110 ? -19.745 -17.803 24.670 1.00 82.50 110 ALA A C 1
ATOM 854 O O . ALA A 1 110 ? -20.567 -17.118 25.256 1.00 82.50 110 ALA A O 1
ATOM 855 N N . ALA A 1 111 ? -20.074 -18.979 24.128 1.00 77.62 111 ALA A N 1
ATOM 856 C CA . ALA A 1 111 ? -21.407 -19.563 24.279 1.00 77.62 111 ALA A CA 1
ATOM 857 C C . ALA A 1 111 ? -21.650 -20.125 25.694 1.00 77.62 111 ALA A C 1
ATOM 859 O O . ALA A 1 111 ? -22.776 -20.087 26.185 1.00 77.62 111 ALA A O 1
ATOM 860 N N . THR A 1 112 ? -20.604 -20.636 26.354 1.00 74.50 112 THR A N 1
ATOM 861 C CA . THR A 1 112 ? -20.693 -21.231 27.700 1.00 74.50 112 THR A CA 1
ATOM 862 C C . THR A 1 112 ? -20.623 -20.214 28.839 1.00 74.50 112 THR A C 1
ATOM 864 O O . THR A 1 112 ? -21.262 -20.399 29.872 1.00 74.50 112 THR A O 1
ATOM 867 N N . ALA A 1 113 ? -19.856 -19.134 28.675 1.00 65.44 113 ALA A N 1
ATOM 868 C CA . ALA A 1 113 ? -19.828 -18.024 29.619 1.00 65.44 113 ALA A CA 1
ATOM 869 C C . ALA A 1 113 ? -20.901 -17.022 29.196 1.00 65.44 113 ALA A C 1
ATOM 871 O O . ALA A 1 113 ? -20.874 -16.607 28.049 1.00 65.44 113 ALA A O 1
ATOM 872 N N . SER A 1 114 ? -21.825 -16.628 30.081 1.00 65.56 114 SER A N 1
ATOM 873 C CA . SER A 1 114 ? -22.901 -15.665 29.777 1.00 65.56 114 SER A CA 1
ATOM 874 C C . SER A 1 114 ? -22.370 -14.467 28.971 1.00 65.56 114 SER A C 1
ATOM 876 O O . SER A 1 114 ? -21.695 -13.583 29.509 1.00 65.56 114 SER A O 1
ATOM 878 N N . ALA A 1 115 ? -22.572 -14.515 27.650 1.00 66.31 115 ALA A N 1
ATOM 879 C CA . ALA A 1 115 ? -21.763 -13.766 26.700 1.00 66.31 115 ALA A CA 1
ATOM 880 C C . ALA A 1 115 ? -22.034 -12.272 26.847 1.00 66.31 115 ALA A C 1
ATOM 882 O O . ALA A 1 115 ? -23.136 -11.794 26.570 1.00 66.31 115 ALA A O 1
ATOM 883 N N . THR A 1 116 ? -21.029 -11.503 27.254 1.00 76.25 116 THR A N 1
ATOM 884 C CA . THR A 1 116 ? -21.170 -10.047 27.307 1.00 76.25 116 THR A CA 1
ATOM 885 C C . THR A 1 116 ? -21.108 -9.462 25.893 1.00 76.25 116 THR A C 1
ATOM 887 O O . THR A 1 116 ? -20.422 -9.980 25.009 1.00 76.25 116 THR A O 1
ATOM 890 N N . SER A 1 117 ? -21.810 -8.347 25.663 1.00 77.81 117 SER A N 1
ATOM 891 C CA . SER A 1 117 ? -21.822 -7.644 24.366 1.00 77.81 117 SER A CA 1
ATOM 892 C C . SER A 1 117 ? -20.405 -7.346 23.838 1.00 77.81 117 SER A C 1
ATOM 894 O O . SER A 1 117 ? -20.127 -7.493 22.649 1.00 77.81 117 SER A O 1
ATOM 896 N N . SER A 1 118 ? -19.464 -7.036 24.736 1.00 77.00 118 SER A N 1
ATOM 897 C CA . SER A 1 118 ? -18.062 -6.779 24.395 1.00 77.00 118 SER A CA 1
ATOM 898 C C . SER A 1 118 ? -17.300 -8.026 23.923 1.00 77.00 118 SER A C 1
ATOM 900 O O . SER A 1 118 ? -16.438 -7.905 23.051 1.00 77.00 118 SER A O 1
ATOM 902 N N . ILE A 1 119 ? -17.613 -9.220 24.443 1.00 82.00 119 ILE A N 1
ATOM 903 C CA . ILE A 1 119 ? -17.041 -10.492 23.967 1.00 82.00 119 ILE A CA 1
ATOM 904 C C . ILE A 1 119 ? -17.553 -10.793 22.557 1.00 82.00 119 ILE A C 1
ATOM 906 O O . ILE A 1 119 ? -16.751 -11.057 21.663 1.00 82.00 119 ILE A O 1
ATOM 910 N N . ASN A 1 120 ? -18.861 -10.657 22.330 1.00 84.12 120 ASN A N 1
ATOM 911 C CA . ASN A 1 120 ? -19.463 -10.869 21.012 1.00 84.12 120 ASN A CA 1
ATOM 912 C C . ASN A 1 120 ? -18.908 -9.897 19.961 1.00 84.12 120 ASN A C 1
ATOM 914 O O . ASN A 1 120 ? -18.600 -10.306 18.842 1.00 84.12 120 ASN A O 1
ATOM 918 N N . GLN A 1 121 ? -18.709 -8.628 20.328 1.00 87.38 121 GLN A N 1
ATOM 919 C CA . GLN A 1 121 ? -18.108 -7.637 19.438 1.00 87.38 121 GLN A CA 1
ATOM 920 C C . GLN A 1 121 ? -16.661 -7.994 19.078 1.00 87.38 121 GLN A C 1
ATOM 922 O O . GLN A 1 121 ? -16.289 -7.936 17.907 1.00 87.38 121 GLN A O 1
ATOM 927 N N . LYS A 1 122 ? -15.834 -8.382 20.057 1.00 82.00 122 LYS A N 1
ATOM 928 C CA . LYS A 1 122 ? -14.454 -8.818 19.787 1.00 82.00 122 LYS A CA 1
ATOM 929 C C . LYS A 1 122 ? -14.426 -10.040 18.877 1.00 82.00 122 LYS A C 1
ATOM 931 O O . LYS A 1 122 ? -13.627 -10.084 17.948 1.00 82.00 122 LYS A O 1
ATOM 936 N N . LEU A 1 123 ? -15.318 -10.995 19.108 1.00 88.56 123 LEU A N 1
ATOM 937 C CA . LE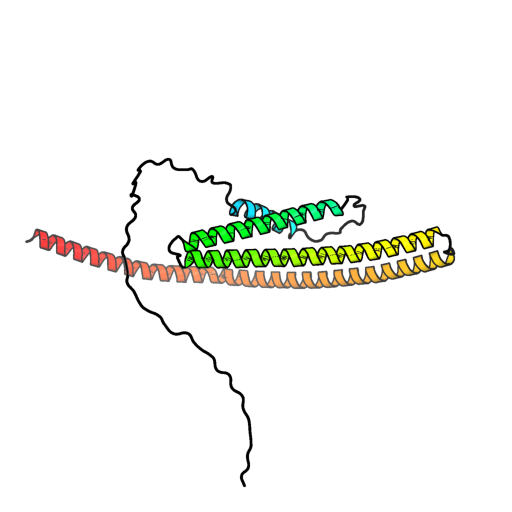U A 1 123 ? -15.394 -12.217 18.323 1.00 88.56 123 LEU A CA 1
ATOM 938 C C . LEU A 1 123 ? -15.789 -11.939 16.868 1.00 88.56 123 LEU A C 1
ATOM 940 O O . LEU A 1 123 ? -15.141 -12.440 15.950 1.00 88.56 123 LEU A O 1
ATOM 944 N N . ALA A 1 124 ? -16.778 -11.068 16.650 1.00 89.69 124 ALA A N 1
ATOM 945 C CA . ALA A 1 124 ? -17.125 -10.584 15.316 1.00 89.69 124 ALA A CA 1
ATOM 946 C C . ALA A 1 124 ? -15.905 -9.964 14.614 1.00 89.69 124 ALA A C 1
ATOM 948 O O . ALA A 1 124 ? -15.573 -10.356 13.500 1.00 89.69 124 ALA A O 1
ATOM 949 N N . ARG A 1 125 ? -15.145 -9.109 15.313 1.00 93.12 125 ARG A N 1
ATOM 950 C CA . ARG A 1 125 ? -13.907 -8.525 14.768 1.00 93.12 125 ARG A CA 1
ATOM 951 C C . ARG A 1 125 ? -12.851 -9.574 14.424 1.00 93.12 125 ARG A C 1
ATOM 953 O O . ARG A 1 125 ? -12.194 -9.441 13.400 1.00 93.12 125 ARG A O 1
ATOM 960 N N . HIS A 1 126 ? -12.679 -10.613 15.240 1.00 92.81 126 HIS A N 1
ATOM 961 C CA . HIS A 1 126 ? -11.748 -11.701 14.928 1.00 92.81 126 HIS A CA 1
ATOM 962 C C . HIS A 1 126 ? -12.171 -12.493 13.682 1.00 92.81 126 HIS A C 1
ATOM 964 O O . HIS A 1 126 ? -11.306 -12.925 12.922 1.00 92.81 126 HIS A O 1
ATOM 970 N N . ARG A 1 127 ? -13.481 -12.667 13.448 1.00 94.38 127 ARG A N 1
ATOM 971 C CA . ARG A 1 127 ? -14.007 -13.298 12.224 1.00 94.38 127 ARG A CA 1
ATOM 972 C C . ARG A 1 127 ? -13.776 -12.426 10.994 1.00 94.38 127 ARG A C 1
ATOM 974 O O . ARG A 1 127 ? -13.302 -12.944 9.987 1.00 94.38 127 ARG A O 1
ATOM 981 N N . ASP A 1 128 ? -14.025 -11.123 11.106 1.00 94.62 128 ASP A N 1
ATOM 982 C CA . ASP A 1 128 ? -13.771 -10.166 10.022 1.00 94.62 128 ASP A CA 1
ATOM 983 C C . ASP A 1 128 ? -12.288 -10.170 9.618 1.00 94.62 128 ASP A C 1
ATOM 985 O O . ASP A 1 128 ? -11.960 -10.291 8.442 1.00 94.62 128 ASP A O 1
ATOM 989 N N . ILE A 1 129 ? -11.384 -10.118 10.603 1.00 93.19 129 ILE A N 1
ATOM 990 C CA . ILE A 1 129 ? -9.930 -10.125 10.378 1.00 93.19 129 ILE A CA 1
ATOM 991 C C . ILE A 1 129 ? -9.473 -11.422 9.693 1.00 93.19 129 ILE A C 1
ATOM 993 O O . ILE A 1 129 ? -8.677 -11.382 8.757 1.00 93.19 129 ILE A O 1
ATOM 997 N N . LEU A 1 130 ? -9.966 -12.581 10.145 1.00 94.81 130 LEU A N 1
ATOM 998 C CA . LEU A 1 130 ? -9.649 -13.868 9.517 1.00 94.81 130 LEU A CA 1
ATOM 999 C C . LEU A 1 130 ? -10.113 -13.903 8.054 1.00 94.81 130 LEU A C 1
ATOM 1001 O O . LEU A 1 130 ? -9.391 -14.400 7.184 1.00 94.81 130 LEU A O 1
ATOM 1005 N N . HIS A 1 131 ? -11.306 -13.372 7.784 1.00 96.56 131 HIS A N 1
ATOM 1006 C CA . HIS A 1 131 ? -11.852 -13.297 6.436 1.00 96.56 131 HIS A CA 1
ATOM 1007 C C . HIS A 1 131 ? -10.991 -12.413 5.527 1.00 96.56 131 HIS A C 1
ATOM 1009 O O . HIS A 1 131 ? -10.606 -12.851 4.443 1.00 96.56 131 HIS A O 1
ATOM 1015 N N . GLU A 1 132 ? -10.620 -11.223 6.003 1.00 95.38 132 GLU A N 1
ATOM 1016 C CA . GLU A 1 132 ? -9.765 -10.277 5.281 1.00 95.38 132 GLU A CA 1
ATOM 1017 C C . GLU A 1 132 ? -8.405 -10.900 4.930 1.00 95.38 132 GLU A C 1
ATOM 1019 O O . GLU A 1 132 ? -7.988 -10.873 3.772 1.00 95.38 132 GLU A O 1
ATOM 1024 N N . TYR A 1 133 ? -7.742 -11.563 5.885 1.00 92.75 133 TYR A N 1
ATOM 1025 C CA . TYR A 1 133 ? -6.463 -12.228 5.610 1.00 92.75 133 TYR A CA 1
ATOM 1026 C C . TYR A 1 133 ? -6.587 -13.393 4.633 1.00 92.75 133 TYR A C 1
ATOM 1028 O O . TYR A 1 133 ? -5.731 -13.564 3.765 1.00 92.75 133 TYR A O 1
ATOM 1036 N N . THR A 1 134 ? -7.658 -14.180 4.733 1.00 94.81 134 THR A N 1
ATOM 1037 C CA . THR A 1 134 ? -7.905 -15.281 3.796 1.00 94.81 134 THR A CA 1
ATOM 1038 C C . THR A 1 134 ? -8.129 -14.751 2.380 1.00 94.81 134 THR A C 1
ATOM 1040 O O . THR A 1 134 ? -7.640 -15.329 1.407 1.00 94.81 134 THR A O 1
ATOM 1043 N N . GLN A 1 135 ? -8.850 -13.637 2.251 1.00 96.19 135 GLN A N 1
ATOM 1044 C CA . GLN A 1 135 ? -9.099 -12.987 0.971 1.00 96.19 135 GLN A CA 1
ATOM 1045 C C . GLN A 1 135 ? -7.811 -12.425 0.360 1.00 96.19 135 GLN A C 1
ATOM 1047 O O . GLN A 1 135 ? -7.518 -12.711 -0.803 1.00 96.19 135 GLN A O 1
ATOM 1052 N N . GLU A 1 136 ? -7.019 -11.677 1.130 1.00 91.25 136 GLU A N 1
ATOM 1053 C CA . GLU A 1 136 ? -5.755 -11.112 0.643 1.00 91.25 136 GLU A CA 1
ATOM 1054 C C . GLU A 1 136 ? -4.742 -12.198 0.276 1.00 91.25 136 GLU A C 1
ATOM 1056 O O . GLU A 1 136 ? -4.052 -12.082 -0.741 1.00 91.25 136 GLU A O 1
ATOM 1061 N N . PHE A 1 137 ? -4.696 -13.297 1.034 1.00 94.50 137 PHE A N 1
ATOM 1062 C CA . PHE A 1 137 ? -3.871 -14.449 0.688 1.00 94.50 137 PHE A CA 1
ATOM 1063 C C . PHE A 1 137 ? -4.273 -15.047 -0.666 1.00 94.50 137 PHE A C 1
ATOM 1065 O O . PHE A 1 137 ? -3.423 -15.215 -1.541 1.00 94.50 137 PHE A O 1
ATOM 1072 N N . ARG A 1 138 ? -5.573 -15.292 -0.892 1.00 93.56 138 ARG A N 1
ATOM 1073 C CA . ARG A 1 138 ? -6.079 -15.803 -2.179 1.00 93.56 138 ARG A CA 1
ATOM 1074 C C . ARG A 1 138 ? -5.773 -14.855 -3.335 1.00 93.56 138 ARG A C 1
ATOM 1076 O O . ARG A 1 138 ? -5.352 -15.311 -4.396 1.00 93.56 138 ARG A O 1
ATOM 1083 N N . ARG A 1 139 ? -5.946 -13.547 -3.128 1.00 92.50 139 ARG A N 1
ATOM 1084 C CA . ARG A 1 139 ? -5.635 -12.524 -4.134 1.00 92.50 139 ARG A CA 1
ATOM 1085 C C . ARG A 1 139 ? -4.153 -12.538 -4.502 1.00 92.50 139 ARG A C 1
ATOM 1087 O O . ARG A 1 139 ? -3.812 -12.558 -5.681 1.00 92.50 139 ARG A O 1
ATOM 1094 N N . THR A 1 140 ? -3.282 -12.585 -3.497 1.00 88.00 140 THR A N 1
ATOM 1095 C CA . THR A 1 140 ? -1.825 -12.599 -3.683 1.00 88.00 140 THR A CA 1
ATOM 1096 C C . THR A 1 140 ? -1.358 -13.882 -4.371 1.00 88.00 140 THR A C 1
ATOM 1098 O O . THR A 1 140 ? -0.587 -13.814 -5.326 1.00 88.00 140 THR A O 1
ATOM 1101 N N . LYS A 1 141 ? -1.873 -15.043 -3.948 1.00 90.56 141 LYS A N 1
ATOM 1102 C CA . LYS A 1 141 ? -1.613 -16.353 -4.566 1.00 90.56 141 LYS A CA 1
ATOM 1103 C C . LYS A 1 141 ? -2.031 -16.376 -6.039 1.00 90.56 141 LYS A C 1
ATOM 1105 O O . LYS A 1 141 ? -1.248 -16.796 -6.884 1.00 90.56 141 LYS A O 1
ATOM 1110 N N . GLY A 1 142 ? -3.218 -15.854 -6.359 1.00 88.50 142 GLY A N 1
ATOM 1111 C CA . GLY A 1 142 ? -3.690 -15.723 -7.740 1.00 88.50 142 GLY A CA 1
ATOM 1112 C C . GLY A 1 142 ? -2.805 -14.808 -8.593 1.00 88.50 142 GLY A C 1
ATOM 1113 O O . GLY A 1 142 ? -2.431 -15.180 -9.704 1.00 88.50 142 GLY A O 1
ATOM 1114 N N . ASN A 1 143 ? -2.406 -13.650 -8.059 1.00 88.25 143 ASN A N 1
ATOM 1115 C CA . ASN A 1 143 ? -1.505 -12.727 -8.754 1.00 88.25 143 ASN A CA 1
ATOM 1116 C C . ASN A 1 143 ? -0.137 -13.367 -9.041 1.00 88.25 143 ASN A C 1
ATOM 1118 O O . ASN A 1 143 ? 0.371 -13.277 -10.155 1.00 88.25 143 ASN A O 1
ATOM 1122 N N . LEU A 1 144 ? 0.438 -14.065 -8.057 1.00 85.88 144 LEU A N 1
ATOM 1123 C CA . LEU A 1 144 ? 1.715 -14.759 -8.220 1.00 85.88 144 LEU A CA 1
ATOM 1124 C C . LEU A 1 144 ? 1.621 -15.871 -9.270 1.00 85.88 144 LEU A C 1
ATOM 1126 O O . LEU A 1 144 ? 2.530 -16.010 -10.086 1.00 85.88 144 LEU A O 1
ATOM 1130 N N . ASN A 1 145 ? 0.518 -16.622 -9.287 1.00 87.56 145 ASN A N 1
ATOM 1131 C CA . ASN A 1 145 ? 0.285 -17.645 -10.301 1.00 87.56 145 ASN A CA 1
ATOM 1132 C C . ASN A 1 145 ? 0.200 -17.039 -11.711 1.00 87.56 145 ASN A C 1
ATOM 1134 O O . ASN A 1 145 ? 0.879 -17.507 -12.616 1.00 87.56 145 ASN A O 1
ATOM 1138 N N . SER A 1 146 ? -0.535 -15.937 -11.878 1.00 84.19 146 SER A N 1
ATOM 1139 C CA . SER A 1 146 ? -0.625 -15.235 -13.165 1.00 84.19 146 SER A CA 1
ATOM 1140 C C . SER A 1 146 ? 0.733 -14.690 -13.634 1.00 84.19 146 SER A C 1
ATOM 1142 O O . SER A 1 146 ? 1.108 -14.861 -14.794 1.00 84.19 146 SER A O 1
ATOM 1144 N N . MET A 1 147 ? 1.526 -14.104 -12.729 1.00 81.31 147 MET A N 1
ATOM 1145 C CA . MET A 1 147 ? 2.891 -13.665 -13.045 1.00 81.31 147 MET A CA 1
ATOM 1146 C C . MET A 1 147 ? 3.796 -14.834 -13.442 1.00 81.31 147 MET A C 1
ATOM 1148 O O . MET A 1 147 ? 4.650 -14.685 -14.317 1.00 81.31 147 MET A O 1
ATOM 1152 N N . ARG A 1 148 ? 3.621 -15.996 -12.806 1.00 83.62 148 ARG A N 1
ATOM 1153 C CA . ARG A 1 148 ? 4.369 -17.209 -13.128 1.00 83.62 148 ARG A CA 1
ATOM 1154 C C . ARG A 1 148 ? 4.000 -17.739 -14.509 1.00 83.62 148 ARG A C 1
ATOM 1156 O O . ARG A 1 148 ? 4.907 -17.993 -15.290 1.00 83.62 148 ARG A O 1
ATOM 1163 N N . GLU A 1 149 ? 2.714 -17.870 -14.814 1.00 87.25 149 GLU A N 1
ATOM 1164 C CA . GLU A 1 149 ? 2.235 -18.287 -16.138 1.00 87.25 149 GLU A CA 1
ATOM 1165 C C . GLU A 1 149 ? 2.784 -17.353 -17.223 1.00 87.25 149 GLU A C 1
ATOM 1167 O O . GLU A 1 149 ? 3.337 -17.804 -18.223 1.00 87.25 149 GLU A O 1
ATOM 1172 N N . HIS A 1 150 ? 2.747 -16.040 -16.980 1.00 85.44 150 HIS A N 1
ATOM 1173 C CA . HIS A 1 150 ? 3.339 -15.057 -17.882 1.00 85.44 150 HIS A CA 1
ATOM 1174 C C . HIS A 1 150 ? 4.858 -15.248 -18.051 1.00 85.44 150 HIS A C 1
ATOM 1176 O O . HIS A 1 150 ? 5.378 -15.167 -19.165 1.00 85.44 150 HIS A O 1
ATOM 1182 N N . ALA A 1 151 ? 5.584 -15.535 -16.968 1.00 82.75 151 ALA A N 1
ATOM 1183 C CA . ALA A 1 151 ? 7.016 -15.816 -17.026 1.00 82.75 151 ALA A CA 1
ATOM 1184 C C . ALA A 1 151 ? 7.333 -17.124 -17.772 1.00 82.75 151 ALA A C 1
ATOM 1186 O O . ALA A 1 151 ? 8.301 -17.162 -18.528 1.00 82.75 151 ALA A O 1
ATOM 1187 N N . GLU A 1 152 ? 6.527 -18.175 -17.603 1.00 85.19 152 GLU A N 1
ATOM 1188 C CA . GLU A 1 152 ? 6.675 -19.447 -18.321 1.00 85.19 152 GLU A CA 1
ATOM 1189 C C . GLU A 1 152 ? 6.443 -19.265 -19.828 1.00 85.19 152 GLU A C 1
ATOM 1191 O O . GLU A 1 152 ? 7.246 -19.744 -20.631 1.00 85.19 152 GLU A O 1
ATOM 1196 N N . LEU A 1 153 ? 5.425 -18.488 -20.218 1.00 89.81 153 LEU A N 1
ATOM 1197 C CA . LEU A 1 153 ? 5.173 -18.132 -21.618 1.00 89.81 153 LEU A CA 1
ATOM 1198 C C . LEU A 1 153 ? 6.339 -17.339 -22.227 1.00 89.81 153 LEU A C 1
ATOM 1200 O O . LEU A 1 153 ? 6.822 -17.676 -23.308 1.00 89.81 153 LEU A O 1
ATOM 1204 N N . LEU A 1 154 ? 6.838 -16.310 -21.533 1.00 88.19 154 LEU A N 1
ATOM 1205 C CA . LEU A 1 154 ? 7.982 -15.526 -22.011 1.00 88.19 154 LEU A CA 1
ATOM 1206 C C . LEU A 1 154 ? 9.274 -16.343 -22.076 1.00 88.19 154 LEU A C 1
ATOM 1208 O O . LEU A 1 154 ? 10.078 -16.127 -22.986 1.00 88.19 154 LEU A O 1
ATOM 1212 N N . ASN A 1 155 ? 9.488 -17.264 -21.133 1.00 82.88 155 ASN A N 1
ATOM 1213 C CA . ASN A 1 155 ? 10.645 -18.148 -21.165 1.00 82.88 155 ASN A CA 1
ATOM 1214 C C . ASN A 1 155 ? 10.562 -19.102 -22.359 1.00 82.88 155 ASN A C 1
ATOM 1216 O O . ASN A 1 155 ? 11.521 -19.194 -23.111 1.00 82.88 155 ASN A O 1
ATOM 1220 N N . SER A 1 156 ? 9.393 -19.695 -22.617 1.00 83.69 156 SER A N 1
ATOM 1221 C CA . SER A 1 156 ? 9.160 -20.523 -23.807 1.00 83.69 156 SER A CA 1
ATOM 1222 C C . SER A 1 156 ? 9.420 -19.758 -25.113 1.00 83.69 156 SER A C 1
ATOM 1224 O O . SER A 1 156 ? 10.094 -20.269 -26.005 1.00 83.69 156 SER A O 1
ATOM 1226 N N . VAL A 1 157 ? 8.969 -18.503 -25.217 1.00 85.12 157 VAL A N 1
ATOM 1227 C CA . VAL A 1 157 ? 9.262 -17.645 -26.380 1.00 85.12 157 VAL A CA 1
ATOM 1228 C C . VAL A 1 157 ? 10.757 -17.342 -26.488 1.00 85.12 157 VAL A C 1
ATOM 1230 O O . VAL A 1 157 ? 11.318 -17.362 -27.584 1.00 85.12 157 VAL A O 1
ATOM 1233 N N . ARG A 1 158 ? 11.427 -17.054 -25.367 1.00 84.62 158 ARG A N 1
ATOM 1234 C CA . ARG A 1 158 ? 12.874 -16.816 -25.341 1.00 84.62 158 ARG A CA 1
ATOM 1235 C C . ARG A 1 158 ? 13.650 -18.053 -25.783 1.00 84.62 158 ARG A C 1
ATOM 1237 O O . ARG A 1 158 ? 14.601 -17.890 -26.545 1.00 84.62 158 ARG A O 1
ATOM 1244 N N . ASP A 1 159 ? 13.232 -19.233 -25.345 1.00 84.81 159 ASP A N 1
ATOM 1245 C CA . ASP A 1 159 ? 13.829 -20.515 -25.712 1.00 84.81 159 ASP A CA 1
ATOM 1246 C C . ASP A 1 159 ? 13.631 -20.791 -27.211 1.00 84.81 159 ASP A C 1
ATOM 1248 O O . ASP A 1 159 ? 14.595 -21.074 -27.912 1.00 84.81 159 ASP A O 1
ATOM 1252 N N . ALA A 1 160 ? 12.438 -20.546 -27.761 1.00 80.06 160 ALA A N 1
ATOM 1253 C CA . ALA A 1 160 ? 12.198 -20.660 -29.203 1.00 80.06 160 ALA A CA 1
ATOM 1254 C C . ALA A 1 160 ? 13.022 -19.650 -30.033 1.00 80.06 160 ALA A C 1
ATOM 1256 O O . ALA A 1 160 ? 13.516 -19.963 -31.117 1.00 80.06 160 ALA A O 1
ATOM 1257 N N . ILE A 1 161 ? 13.206 -18.418 -29.537 1.00 80.62 161 ILE A N 1
ATOM 1258 C CA . ILE A 1 161 ? 14.050 -17.406 -30.195 1.00 80.62 161 ILE A CA 1
ATOM 1259 C C . ILE A 1 161 ? 15.529 -17.790 -30.113 1.00 80.62 161 ILE A C 1
ATOM 1261 O O . ILE A 1 161 ? 16.267 -17.554 -31.072 1.00 80.62 161 ILE A O 1
ATOM 1265 N N . SER A 1 162 ? 15.990 -18.313 -28.976 1.00 79.19 162 SER A N 1
ATOM 1266 C CA . SER A 1 162 ? 17.382 -18.727 -28.800 1.00 79.19 162 SER A CA 1
ATOM 1267 C C . SER A 1 162 ? 17.697 -19.933 -29.681 1.00 79.19 162 SER A C 1
ATOM 1269 O O . SER A 1 162 ? 18.710 -19.907 -30.371 1.00 79.19 162 SER A O 1
ATOM 1271 N N . GLU A 1 163 ? 16.785 -20.900 -29.773 1.00 80.00 163 GLU A N 1
ATOM 1272 C CA . GLU A 1 163 ? 16.853 -22.042 -30.685 1.00 80.00 163 GLU A CA 1
ATOM 1273 C C . GLU A 1 163 ? 16.838 -21.595 -32.156 1.00 80.00 163 GLU A C 1
ATOM 1275 O O . GLU A 1 163 ? 17.705 -21.983 -32.939 1.00 80.00 163 GLU A O 1
ATOM 1280 N N . SER A 1 164 ? 15.940 -20.676 -32.528 1.00 72.12 164 SER A N 1
ATOM 1281 C CA . SER A 1 164 ? 15.900 -20.088 -33.874 1.00 72.12 164 SER A CA 1
ATOM 1282 C C . SER A 1 164 ? 17.199 -19.351 -34.228 1.00 72.12 164 SER A C 1
ATOM 1284 O O . SER A 1 164 ? 17.702 -19.476 -35.345 1.00 72.12 164 SER A O 1
ATOM 1286 N N . LYS A 1 165 ? 17.803 -18.631 -33.277 1.00 68.62 165 LYS A N 1
ATOM 1287 C CA . LYS A 1 165 ? 19.116 -17.994 -33.460 1.00 68.62 165 LYS A CA 1
ATOM 1288 C C . LYS A 1 165 ? 20.258 -19.012 -33.535 1.00 68.62 165 LYS A C 1
ATOM 1290 O O . LYS A 1 165 ? 21.151 -18.837 -34.359 1.00 68.62 165 LYS A O 1
ATOM 1295 N N . ALA A 1 166 ? 20.230 -20.055 -32.705 1.00 69.31 166 ALA A N 1
ATOM 1296 C CA . ALA A 1 166 ? 21.235 -21.117 -32.668 1.00 69.31 166 ALA A CA 1
ATOM 1297 C C . ALA A 1 166 ? 21.218 -21.979 -33.939 1.00 69.31 166 ALA A C 1
ATOM 1299 O O . ALA A 1 166 ? 22.268 -22.441 -34.372 1.00 69.31 166 ALA A O 1
ATOM 1300 N N . SER A 1 167 ? 20.059 -22.106 -34.596 1.00 71.69 167 SER A N 1
ATOM 1301 C CA . SER A 1 167 ? 19.923 -22.767 -35.902 1.00 71.69 167 SER A CA 1
ATOM 1302 C C . SER A 1 167 ? 20.654 -22.053 -37.056 1.00 71.69 167 SER A C 1
ATOM 1304 O O . SER A 1 167 ? 20.629 -22.529 -38.187 1.00 71.69 167 SER A O 1
ATOM 1306 N N . GLY A 1 168 ? 21.299 -20.903 -36.806 1.00 61.34 168 GLY A N 1
ATOM 1307 C CA . GLY A 1 168 ? 22.140 -20.208 -37.789 1.00 61.34 168 GLY A CA 1
ATOM 1308 C C . GLY A 1 168 ? 21.373 -19.518 -38.925 1.00 61.34 168 GLY A C 1
ATOM 1309 O O . GLY A 1 168 ? 21.984 -19.012 -39.860 1.00 61.34 168 GLY A O 1
ATOM 1310 N N . SER A 1 169 ? 20.042 -19.453 -38.843 1.00 59.78 169 SER A N 1
ATOM 1311 C CA . SER A 1 169 ? 19.153 -18.919 -39.890 1.00 59.78 169 SER A CA 1
ATOM 1312 C C . SER A 1 169 ? 19.194 -17.382 -40.046 1.00 59.78 169 SER A C 1
ATOM 1314 O O . SER A 1 169 ? 18.720 -16.824 -41.038 1.00 59.78 169 SER A O 1
ATOM 1316 N N . MET A 1 170 ? 19.777 -16.648 -39.091 1.00 65.81 170 MET A N 1
ATOM 1317 C CA . MET A 1 170 ? 19.783 -15.180 -39.128 1.00 65.81 170 MET A CA 1
ATOM 1318 C C . MET A 1 170 ? 20.984 -14.620 -39.898 1.00 65.81 170 MET A C 1
ATOM 1320 O O . MET A 1 170 ? 22.107 -14.595 -39.404 1.00 65.81 170 MET A O 1
ATOM 1324 N N . SER A 1 171 ? 20.718 -14.095 -41.098 1.00 73.12 171 SER A N 1
ATOM 1325 C CA . SER A 1 171 ? 21.684 -13.341 -41.908 1.00 73.12 171 SER A CA 1
ATOM 1326 C C . SER A 1 171 ? 22.309 -12.175 -41.113 1.00 73.12 171 SER A C 1
ATOM 1328 O O . SER A 1 171 ? 21.570 -11.457 -40.429 1.00 73.12 171 SER A O 1
ATOM 1330 N N . PRO A 1 172 ? 23.620 -11.883 -41.265 1.00 74.44 172 PRO A N 1
ATOM 1331 C CA . PRO A 1 172 ? 24.284 -10.729 -40.641 1.00 74.44 172 PRO A CA 1
ATOM 1332 C C . PRO A 1 172 ? 23.552 -9.395 -40.862 1.00 74.44 172 PRO A C 1
ATOM 1334 O O . PRO A 1 172 ? 23.536 -8.522 -39.996 1.00 74.44 172 PRO A O 1
ATOM 1337 N N . ARG A 1 173 ? 22.856 -9.250 -41.998 1.00 77.69 173 ARG A N 1
ATOM 1338 C CA . ARG A 1 173 ? 22.033 -8.071 -42.304 1.00 77.69 173 ARG A CA 1
ATOM 1339 C C . ARG A 1 173 ? 20.804 -7.948 -41.401 1.00 77.69 173 ARG A C 1
ATOM 1341 O O . ARG A 1 173 ? 20.430 -6.841 -41.025 1.00 77.69 173 ARG A O 1
ATOM 1348 N N . MET A 1 174 ? 20.187 -9.068 -41.034 1.00 77.00 174 MET A N 1
ATOM 1349 C CA . MET A 1 174 ? 19.044 -9.093 -40.120 1.00 77.00 174 MET A CA 1
ATOM 1350 C C . MET A 1 174 ? 19.470 -8.755 -38.684 1.00 77.00 174 MET A C 1
ATOM 1352 O O . MET A 1 174 ? 18.731 -8.096 -37.954 1.00 77.00 174 MET A O 1
ATOM 1356 N N . GLN A 1 175 ? 20.690 -9.138 -38.295 1.00 78.19 175 GLN A N 1
ATOM 1357 C CA . GLN A 1 175 ? 21.263 -8.787 -36.995 1.00 78.19 175 GLN A CA 1
ATOM 1358 C C . GLN A 1 175 ? 21.456 -7.270 -36.846 1.00 78.19 175 GLN A C 1
ATOM 1360 O O . GLN A 1 175 ? 21.035 -6.710 -35.836 1.00 78.19 175 GLN A O 1
ATOM 1365 N N . LEU A 1 176 ? 21.972 -6.596 -37.880 1.00 83.75 176 LEU A N 1
ATOM 1366 C CA . LEU A 1 176 ? 22.121 -5.133 -37.904 1.00 83.75 176 LEU A CA 1
ATOM 1367 C C . LEU A 1 176 ? 20.772 -4.396 -37.890 1.00 83.75 176 LEU A C 1
ATOM 1369 O O . LEU A 1 176 ? 20.614 -3.378 -37.218 1.00 83.75 176 LEU A O 1
ATOM 1373 N N . LEU A 1 177 ? 19.766 -4.909 -38.608 1.00 85.81 177 LEU A N 1
ATOM 1374 C CA . LEU A 1 177 ? 18.415 -4.334 -38.579 1.00 85.81 177 LEU A CA 1
ATOM 1375 C C . LEU A 1 177 ? 17.777 -4.458 -37.189 1.00 85.81 177 LEU A C 1
ATOM 1377 O O . LEU A 1 177 ? 17.147 -3.513 -36.713 1.00 85.81 177 LEU A O 1
ATOM 1381 N N . ARG A 1 178 ? 17.981 -5.593 -36.513 1.00 83.31 178 ARG A N 1
ATOM 1382 C CA . ARG A 1 178 ? 17.523 -5.802 -35.136 1.00 83.31 178 ARG A CA 1
ATOM 1383 C C . ARG A 1 178 ? 18.257 -4.902 -34.144 1.00 83.31 178 ARG A C 1
ATOM 1385 O O . ARG A 1 178 ? 17.615 -4.371 -33.242 1.00 83.31 178 ARG A O 1
ATOM 1392 N N . GLU A 1 179 ? 19.564 -4.716 -34.307 1.00 84.75 179 GLU A N 1
ATOM 1393 C CA . GLU A 1 179 ? 20.350 -3.783 -33.495 1.00 84.75 179 GLU A CA 1
ATOM 1394 C C . GLU A 1 179 ? 19.799 -2.362 -33.638 1.00 84.75 179 GLU A C 1
ATOM 1396 O O . GLU A 1 179 ? 19.463 -1.728 -32.640 1.00 84.75 179 GLU A O 1
ATOM 1401 N N . ARG A 1 180 ? 19.560 -1.906 -34.873 1.00 87.19 180 ARG A N 1
ATOM 1402 C CA . ARG A 1 180 ? 18.957 -0.595 -35.137 1.00 87.19 180 ARG A CA 1
ATOM 1403 C C . ARG A 1 180 ? 17.570 -0.446 -34.507 1.00 87.19 180 ARG A C 1
ATOM 1405 O O . ARG A 1 180 ? 17.279 0.600 -33.934 1.00 87.19 180 ARG A O 1
ATOM 1412 N N . ALA A 1 181 ? 16.734 -1.484 -34.575 1.00 85.56 181 ALA A N 1
ATOM 1413 C CA . ALA A 1 181 ? 15.428 -1.491 -33.917 1.00 85.56 181 ALA A CA 1
ATOM 1414 C C . ALA A 1 181 ? 15.555 -1.417 -32.385 1.00 85.56 181 ALA A C 1
ATOM 1416 O O . ALA A 1 181 ? 14.803 -0.689 -31.742 1.00 85.56 181 ALA A O 1
ATOM 1417 N N . SER A 1 182 ? 16.534 -2.114 -31.799 1.00 84.25 182 SER A N 1
ATOM 1418 C CA . SER A 1 182 ? 16.794 -2.055 -30.357 1.00 84.25 182 SER A CA 1
ATOM 1419 C C . SER A 1 182 ? 17.325 -0.692 -29.907 1.00 84.25 182 SER A C 1
ATOM 1421 O O . SER A 1 182 ? 16.865 -0.178 -28.894 1.00 84.25 182 SER A O 1
ATOM 1423 N N . VAL A 1 183 ? 18.210 -0.060 -30.690 1.00 89.56 183 VAL A N 1
ATOM 1424 C CA . VAL A 1 183 ? 18.698 1.305 -30.435 1.00 89.56 183 VAL A CA 1
ATOM 1425 C C . VAL A 1 183 ? 17.539 2.293 -30.488 1.00 89.56 183 VAL A C 1
ATOM 1427 O O . VAL A 1 183 ? 17.409 3.120 -29.593 1.00 89.56 183 VAL A O 1
ATOM 14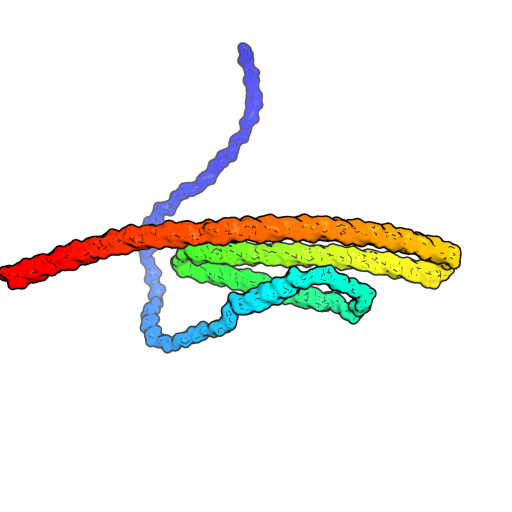30 N N . HIS A 1 184 ? 16.658 2.169 -31.484 1.00 92.56 184 HIS A N 1
ATOM 1431 C CA . HIS A 1 184 ? 15.486 3.033 -31.595 1.00 92.56 184 HIS A CA 1
ATOM 1432 C C . HIS A 1 184 ? 14.524 2.864 -30.408 1.00 92.56 184 HIS A C 1
ATOM 1434 O O . HIS A 1 184 ? 14.060 3.859 -29.854 1.00 92.56 184 HIS A O 1
ATOM 1440 N N . GLY A 1 185 ? 14.295 1.623 -29.960 1.00 89.44 185 GLY A N 1
ATOM 1441 C CA . GLY A 1 185 ? 13.526 1.343 -28.744 1.00 89.44 185 GLY A CA 1
ATOM 1442 C C . GLY A 1 185 ? 14.150 1.974 -27.493 1.00 89.44 185 GLY A C 1
ATOM 1443 O O . GLY A 1 185 ? 13.452 2.624 -26.715 1.00 89.44 185 GLY A O 1
ATOM 1444 N N . SER A 1 186 ? 15.473 1.868 -27.334 1.00 89.81 186 SER A N 1
ATOM 1445 C CA . SER A 1 186 ? 16.207 2.511 -26.237 1.00 89.81 186 SER A CA 1
ATOM 1446 C C . SER A 1 186 ? 16.103 4.036 -26.277 1.00 89.81 186 SER A C 1
ATOM 1448 O O . SER A 1 186 ? 15.946 4.653 -25.228 1.00 89.81 186 SER A O 1
ATOM 1450 N N . THR A 1 187 ? 16.136 4.654 -27.462 1.00 90.19 187 THR A N 1
ATOM 1451 C CA . THR A 1 187 ? 15.919 6.102 -27.611 1.00 90.19 187 THR A CA 1
ATOM 1452 C C . THR A 1 187 ? 14.525 6.505 -27.136 1.00 90.19 187 THR A C 1
ATOM 1454 O O . THR A 1 187 ? 14.419 7.397 -26.301 1.00 90.19 187 THR A O 1
ATOM 1457 N N . SER A 1 188 ? 13.470 5.799 -27.562 1.00 89.94 188 SER A N 1
ATOM 1458 C CA . SER A 1 188 ? 12.106 6.101 -27.096 1.00 89.94 188 SER A CA 1
ATOM 1459 C C . SER A 1 188 ? 11.925 5.908 -25.585 1.00 89.94 188 SER A C 1
ATOM 1461 O O . SER A 1 188 ? 11.232 6.689 -24.940 1.00 89.94 188 SER A O 1
ATOM 1463 N N . HIS A 1 189 ? 12.590 4.909 -24.997 1.00 91.25 189 HIS A N 1
ATOM 1464 C CA . HIS A 1 189 ? 12.562 4.682 -23.552 1.00 91.25 189 HIS A CA 1
ATOM 1465 C C . HIS A 1 189 ? 13.301 5.789 -22.780 1.00 91.25 189 HIS A C 1
ATOM 1467 O O . HIS A 1 189 ? 12.865 6.197 -21.707 1.00 91.25 189 HIS A O 1
ATOM 1473 N N . ILE A 1 190 ? 14.404 6.318 -23.324 1.00 92.94 190 ILE A N 1
ATOM 1474 C CA . ILE A 1 190 ? 15.098 7.477 -22.744 1.00 92.94 190 ILE A CA 1
ATOM 1475 C C . ILE A 1 190 ? 14.181 8.706 -22.735 1.00 92.94 190 ILE A C 1
ATOM 1477 O O . ILE A 1 190 ? 14.132 9.403 -21.722 1.00 92.94 190 ILE A O 1
ATOM 1481 N N . ASP A 1 191 ? 13.418 8.945 -23.803 1.00 94.75 191 ASP A N 1
ATOM 1482 C CA . ASP A 1 191 ? 12.465 10.062 -23.858 1.00 94.75 191 ASP A CA 1
ATOM 1483 C C . ASP A 1 191 ? 11.360 9.932 -22.795 1.00 94.75 191 ASP A C 1
ATOM 1485 O O . ASP A 1 191 ? 10.991 10.917 -22.148 1.00 94.75 191 ASP A O 1
ATOM 1489 N N . GLU A 1 192 ? 10.876 8.713 -22.542 1.00 92.88 192 GLU A N 1
ATOM 1490 C CA . GLU A 1 192 ? 9.917 8.435 -21.468 1.00 92.88 192 GLU A CA 1
ATOM 1491 C C . GLU A 1 192 ? 10.517 8.707 -20.080 1.00 92.88 192 GLU A C 1
ATOM 1493 O O . GLU A 1 192 ? 9.905 9.407 -19.269 1.00 92.88 192 GLU A O 1
ATOM 1498 N N . VAL A 1 193 ? 11.746 8.246 -19.823 1.00 93.12 193 VAL A N 1
ATOM 1499 C CA . VAL A 1 193 ? 12.458 8.512 -18.560 1.00 93.12 193 VAL A CA 1
ATOM 1500 C C . VAL A 1 193 ? 12.705 10.012 -18.365 1.00 93.12 193 VAL A C 1
ATOM 1502 O O . VAL A 1 193 ? 12.547 10.521 -17.252 1.00 93.12 193 VAL A O 1
ATOM 1505 N N . ILE A 1 194 ? 13.039 10.752 -19.427 1.00 93.62 194 ILE A N 1
ATOM 1506 C CA . ILE A 1 194 ? 13.185 12.215 -19.382 1.00 93.62 194 ILE A CA 1
ATOM 1507 C C . ILE A 1 194 ? 11.848 12.873 -19.032 1.00 93.62 194 ILE A C 1
ATOM 1509 O O . ILE A 1 194 ? 11.804 13.743 -18.157 1.00 93.62 194 ILE A O 1
ATOM 1513 N N . SER A 1 195 ? 10.755 12.445 -19.663 1.00 93.69 195 SER A N 1
ATOM 1514 C CA . SER A 1 195 ? 9.413 12.959 -19.380 1.00 93.69 195 SER A CA 1
ATOM 1515 C C . SER A 1 195 ? 8.996 12.684 -17.931 1.00 93.69 195 SER A C 1
ATOM 1517 O O . SER A 1 195 ? 8.558 13.591 -17.218 1.00 93.69 195 SER A O 1
ATOM 1519 N N . GLN A 1 196 ? 9.240 11.469 -17.433 1.00 92.19 196 GLN A N 1
ATOM 1520 C CA . GLN A 1 196 ? 8.983 11.097 -16.042 1.00 92.19 196 GLN A CA 1
ATOM 1521 C C . GLN A 1 196 ? 9.838 11.916 -15.061 1.00 92.19 196 GLN A C 1
ATOM 1523 O O . GLN A 1 196 ? 9.336 12.375 -14.027 1.00 92.19 196 GLN A O 1
ATOM 1528 N N . ALA A 1 197 ? 11.111 12.165 -15.383 1.00 91.06 197 ALA A N 1
ATOM 1529 C CA . ALA A 1 197 ? 11.990 13.015 -14.582 1.00 91.06 197 ALA A CA 1
ATOM 1530 C C . ALA A 1 197 ? 11.503 14.476 -14.550 1.00 91.06 197 ALA A C 1
ATOM 1532 O O . ALA A 1 197 ? 11.497 15.104 -13.487 1.00 91.06 197 ALA A O 1
ATOM 1533 N N . GLN A 1 198 ? 11.032 15.016 -15.678 1.00 93.25 198 GLN A N 1
ATOM 1534 C CA . GLN A 1 198 ? 10.450 16.360 -15.753 1.00 93.25 198 GLN A CA 1
ATOM 1535 C C . GLN A 1 198 ? 9.136 16.467 -14.970 1.00 93.25 198 GLN A C 1
ATOM 1537 O O . GLN A 1 198 ? 8.955 17.419 -14.203 1.00 93.25 198 GLN A O 1
ATOM 1542 N N . ALA A 1 199 ? 8.256 15.471 -15.087 1.00 90.62 199 ALA A N 1
ATOM 1543 C CA . ALA A 1 199 ? 7.037 15.375 -14.292 1.00 90.62 199 ALA A CA 1
ATOM 1544 C C . ALA A 1 199 ? 7.370 15.359 -12.791 1.00 90.62 199 ALA A C 1
ATOM 1546 O O . ALA A 1 199 ? 6.843 16.171 -12.029 1.00 90.62 199 ALA A O 1
ATOM 1547 N N . THR A 1 200 ? 8.336 14.536 -12.373 1.00 89.62 200 THR A N 1
ATOM 1548 C CA . THR A 1 200 ? 8.801 14.472 -10.978 1.00 89.62 200 THR A CA 1
ATOM 1549 C C . THR A 1 200 ? 9.375 15.812 -10.503 1.00 89.62 200 THR A C 1
ATOM 1551 O O . THR A 1 200 ? 9.035 16.275 -9.414 1.00 89.62 200 THR A O 1
ATOM 1554 N N . ARG A 1 201 ? 10.179 16.500 -11.328 1.00 91.12 201 ARG A N 1
ATOM 1555 C CA . ARG A 1 201 ? 10.700 17.845 -11.024 1.00 91.12 201 ARG A CA 1
ATOM 1556 C C . ARG A 1 201 ? 9.575 18.857 -10.805 1.00 91.12 201 ARG A C 1
ATOM 1558 O O . ARG A 1 201 ? 9.662 19.665 -9.881 1.00 91.12 201 ARG A O 1
ATOM 1565 N N . SER A 1 202 ? 8.526 18.813 -11.626 1.00 88.94 202 SER A N 1
ATOM 1566 C CA . SER A 1 202 ? 7.365 19.700 -11.480 1.00 88.94 202 SER A CA 1
ATOM 1567 C C . SER A 1 202 ? 6.604 19.443 -10.171 1.00 88.94 202 SER A C 1
ATOM 1569 O O . SER A 1 202 ? 6.278 20.391 -9.453 1.00 88.94 202 SER A O 1
ATOM 1571 N N . VAL A 1 203 ? 6.422 18.170 -9.796 1.00 90.00 203 VAL A N 1
ATOM 1572 C CA . VAL A 1 203 ? 5.757 17.760 -8.550 1.00 90.00 203 VAL A CA 1
ATOM 1573 C C . VAL A 1 203 ? 6.570 18.191 -7.331 1.00 90.00 203 VAL A C 1
ATOM 1575 O O . VAL A 1 203 ? 6.011 18.775 -6.407 1.00 90.00 203 VAL A O 1
ATOM 1578 N N . LEU A 1 204 ? 7.889 17.979 -7.333 1.00 90.06 204 LEU A N 1
ATOM 1579 C CA . LEU A 1 204 ? 8.771 18.431 -6.251 1.00 90.06 204 LEU A CA 1
ATOM 1580 C C . LEU A 1 204 ? 8.796 19.963 -6.130 1.00 90.06 204 LEU A C 1
ATOM 1582 O O . LEU A 1 204 ? 8.815 20.497 -5.020 1.00 90.06 204 LEU A O 1
ATOM 1586 N N . GLY A 1 205 ? 8.749 20.680 -7.257 1.00 91.62 205 GLY A N 1
ATOM 1587 C CA . GLY A 1 205 ? 8.607 22.136 -7.279 1.00 91.62 205 GLY A CA 1
ATOM 1588 C C . GLY A 1 205 ? 7.302 22.606 -6.630 1.00 91.62 205 GLY A C 1
ATOM 1589 O O . GLY A 1 205 ? 7.326 23.482 -5.763 1.00 91.62 205 GLY A O 1
ATOM 1590 N N . ALA A 1 206 ? 6.177 21.975 -6.979 1.00 88.81 206 ALA A N 1
ATOM 1591 C CA . ALA A 1 206 ? 4.879 22.253 -6.368 1.00 88.81 206 ALA A CA 1
ATOM 1592 C C . ALA A 1 206 ? 4.866 21.916 -4.867 1.00 88.81 206 ALA A C 1
ATOM 1594 O O . ALA A 1 206 ? 4.425 22.730 -4.058 1.00 88.81 206 ALA A O 1
ATOM 1595 N N . GLN A 1 207 ? 5.425 20.769 -4.463 1.00 87.75 207 GLN A N 1
ATOM 1596 C CA . GLN A 1 207 ? 5.563 20.391 -3.052 1.00 87.75 207 GLN A CA 1
ATOM 1597 C C . GLN A 1 207 ? 6.393 21.408 -2.262 1.00 87.75 207 GLN A C 1
ATOM 1599 O O . GLN A 1 207 ? 6.024 21.764 -1.145 1.00 87.75 207 GLN A O 1
ATOM 1604 N N . ARG A 1 208 ? 7.480 21.938 -2.838 1.00 89.19 208 ARG A N 1
ATOM 1605 C CA . ARG A 1 208 ? 8.290 22.986 -2.200 1.00 89.19 208 ARG A CA 1
ATOM 1606 C C . ARG A 1 208 ? 7.493 24.273 -1.977 1.00 89.19 208 ARG A C 1
ATOM 1608 O O . ARG A 1 208 ? 7.608 24.869 -0.907 1.00 89.19 208 ARG A O 1
ATOM 1615 N N . ALA A 1 209 ? 6.675 24.682 -2.947 1.00 86.81 209 ALA A N 1
ATOM 1616 C CA . ALA A 1 209 ? 5.787 25.834 -2.797 1.00 86.81 209 ALA A CA 1
ATOM 1617 C C . ALA A 1 209 ? 4.740 25.605 -1.690 1.00 86.81 209 ALA A C 1
ATOM 1619 O O . ALA A 1 209 ? 4.526 26.484 -0.856 1.00 86.81 209 ALA A O 1
ATOM 1620 N N . LEU A 1 210 ? 4.162 24.399 -1.620 1.00 85.44 210 LEU A N 1
ATOM 1621 C CA . LEU A 1 210 ? 3.234 24.010 -0.553 1.00 85.44 210 LEU A CA 1
ATOM 1622 C C . LEU A 1 210 ? 3.901 24.022 0.830 1.00 85.44 210 LEU A C 1
ATOM 1624 O O . LEU A 1 210 ? 3.302 24.513 1.782 1.00 85.44 210 LEU A O 1
ATOM 1628 N N . PHE A 1 211 ? 5.143 23.546 0.963 1.00 86.50 211 PHE A N 1
ATOM 1629 C CA . PHE A 1 211 ? 5.879 23.635 2.230 1.00 86.50 211 PHE A CA 1
ATOM 1630 C C . PHE A 1 211 ? 6.152 25.082 2.651 1.00 86.50 211 PHE A C 1
ATOM 1632 O O . PHE A 1 211 ? 6.056 25.389 3.839 1.00 86.50 211 PHE A O 1
ATOM 1639 N N . GLY A 1 212 ? 6.431 25.977 1.698 1.00 87.25 212 GLY A N 1
ATOM 1640 C CA . GLY A 1 212 ? 6.536 27.413 1.968 1.00 87.25 212 GLY A CA 1
ATOM 1641 C C . GLY A 1 212 ? 5.231 28.006 2.514 1.00 87.25 212 GLY A C 1
ATOM 1642 O O . GLY A 1 212 ? 5.248 28.717 3.519 1.00 87.25 212 GLY A O 1
ATOM 1643 N N . ASP A 1 213 ? 4.091 27.655 1.912 1.00 84.31 213 ASP A N 1
ATOM 1644 C CA . ASP A 1 213 ? 2.760 28.088 2.367 1.00 84.31 213 ASP A CA 1
ATOM 1645 C C . ASP A 1 213 ? 2.402 27.517 3.753 1.00 84.31 213 ASP A C 1
ATOM 1647 O O . ASP A 1 213 ? 1.944 28.243 4.638 1.00 84.31 213 ASP A O 1
ATOM 1651 N N . VAL A 1 214 ? 2.689 26.234 3.998 1.00 84.25 214 VAL A N 1
ATOM 1652 C CA . VAL A 1 214 ? 2.497 25.601 5.314 1.00 84.25 214 VAL A CA 1
ATOM 1653 C C . VAL A 1 214 ? 3.370 26.267 6.374 1.00 84.25 214 VAL A C 1
ATOM 1655 O O . VAL A 1 214 ? 2.879 26.555 7.463 1.00 84.25 214 VAL A O 1
ATOM 1658 N N . GLN A 1 215 ? 4.636 26.567 6.074 1.00 83.50 215 GLN A N 1
ATOM 1659 C CA . GLN A 1 215 ? 5.521 27.279 6.997 1.00 83.50 215 GLN A CA 1
ATOM 1660 C C . GLN A 1 215 ? 4.974 28.675 7.337 1.00 83.50 215 GLN A C 1
ATOM 1662 O O . GLN A 1 215 ? 4.983 29.069 8.506 1.00 83.50 215 GLN A O 1
ATOM 1667 N N . GLY A 1 216 ? 4.431 29.394 6.347 1.00 82.25 216 GLY A N 1
ATOM 1668 C CA . GLY A 1 216 ? 3.741 30.671 6.551 1.00 82.25 216 GLY A CA 1
ATOM 1669 C C . GLY A 1 216 ? 2.510 30.544 7.454 1.00 82.25 216 GLY A C 1
ATOM 1670 O O . GLY A 1 216 ? 2.368 31.291 8.425 1.00 82.25 216 GLY A O 1
ATOM 1671 N N . LYS A 1 217 ? 1.654 29.547 7.205 1.00 82.94 217 LYS A N 1
ATOM 1672 C CA . LYS A 1 217 ? 0.457 29.261 8.017 1.00 82.94 217 LYS A CA 1
ATOM 1673 C C . LYS A 1 217 ? 0.801 28.835 9.444 1.00 82.94 217 LYS A C 1
ATOM 1675 O O . LYS A 1 217 ? 0.159 29.295 10.385 1.00 82.94 217 LYS A O 1
ATOM 1680 N N . VAL A 1 218 ? 1.831 28.012 9.639 1.00 83.12 218 VAL A N 1
ATOM 1681 C CA . VAL A 1 218 ? 2.311 27.603 10.971 1.00 83.12 218 VAL A CA 1
ATOM 1682 C C . VAL A 1 218 ? 2.863 28.799 11.742 1.00 83.12 218 VAL A C 1
ATOM 1684 O O . VAL A 1 218 ? 2.557 28.943 12.925 1.00 83.12 218 VAL A O 1
ATOM 1687 N N . LYS A 1 219 ? 3.609 29.696 11.086 1.00 82.38 219 LYS A N 1
ATOM 1688 C CA . LYS A 1 219 ? 4.068 30.951 11.699 1.00 82.38 219 LYS A CA 1
ATOM 1689 C C . LYS A 1 219 ? 2.883 31.824 12.129 1.00 82.38 219 LYS A C 1
ATOM 1691 O O . LYS A 1 219 ? 2.863 32.296 13.263 1.00 82.38 219 LYS A O 1
ATOM 1696 N N . HIS A 1 220 ? 1.858 31.940 11.284 1.00 78.69 220 HIS A N 1
ATOM 1697 C CA . HIS A 1 220 ? 0.632 32.674 11.605 1.00 78.69 220 HIS A CA 1
ATOM 1698 C C . HIS A 1 220 ? -0.151 32.052 12.778 1.00 78.69 220 HIS A C 1
ATOM 1700 O O . HIS A 1 220 ? -0.650 32.767 13.643 1.00 78.69 220 HIS A O 1
ATOM 1706 N N . LEU A 1 221 ? -0.218 30.718 12.874 1.00 75.00 221 LEU A N 1
ATOM 1707 C CA . LEU A 1 221 ? -0.793 30.022 14.035 1.00 75.00 221 LEU A CA 1
ATOM 1708 C C . LEU A 1 221 ? 0.056 30.214 15.305 1.00 75.00 221 LEU A C 1
ATOM 1710 O O . LEU A 1 221 ? -0.495 30.372 16.396 1.00 75.00 221 LEU A O 1
ATOM 1714 N N . GLY A 1 222 ? 1.383 30.271 15.159 1.00 77.88 222 GLY A N 1
ATOM 1715 C CA . GLY A 1 222 ? 2.344 30.649 16.200 1.00 77.88 222 GLY A CA 1
ATOM 1716 C C . GLY A 1 222 ? 1.996 31.976 16.874 1.00 77.88 222 GLY A C 1
ATOM 1717 O O . GLY A 1 222 ? 1.961 32.066 18.100 1.00 77.88 222 GLY A O 1
ATOM 1718 N N . GLU A 1 223 ? 1.642 32.978 16.072 1.00 76.62 223 GLU A N 1
ATOM 1719 C CA . GLU A 1 223 ? 1.239 34.309 16.540 1.00 76.62 223 GLU A CA 1
ATOM 1720 C C . GLU A 1 223 ? -0.118 34.306 17.276 1.00 76.62 223 GLU A C 1
ATOM 1722 O O . GLU A 1 223 ? -0.376 35.183 18.102 1.00 76.62 223 GLU A O 1
ATOM 1727 N N . LYS A 1 224 ? -0.983 33.305 17.046 1.00 73.31 224 LYS A N 1
ATOM 1728 C CA . LYS A 1 224 ? -2.292 33.159 17.723 1.00 73.31 224 LYS A CA 1
ATOM 1729 C C . LYS A 1 224 ? -2.248 32.285 18.983 1.00 73.31 224 LYS A C 1
ATOM 1731 O O . LYS A 1 224 ? -3.116 32.418 19.849 1.00 73.31 224 LYS A O 1
ATOM 1736 N N . PHE A 1 225 ? -1.228 31.443 19.153 1.00 69.25 225 PHE A N 1
ATOM 1737 C CA . PHE A 1 225 ? -1.030 30.647 20.370 1.00 69.25 225 PHE A CA 1
ATOM 1738 C C . PHE A 1 225 ? -0.980 31.434 21.700 1.00 69.25 225 PHE A C 1
ATOM 1740 O O . PHE A 1 225 ? -1.555 30.934 22.676 1.00 69.25 225 PHE A O 1
ATOM 1747 N N . PRO A 1 226 ? -0.368 32.635 21.817 1.00 68.12 226 PRO A N 1
ATOM 1748 C CA . PRO A 1 226 ? -0.398 33.395 23.074 1.00 68.12 226 PRO A CA 1
ATOM 1749 C C . PRO A 1 226 ? -1.816 33.841 23.474 1.00 68.12 226 PRO A C 1
ATOM 1751 O O . PRO A 1 226 ? -2.137 33.860 24.663 1.00 68.12 226 PRO A O 1
ATOM 1754 N N . ILE A 1 227 ? -2.700 34.099 22.504 1.00 71.94 227 ILE A N 1
ATOM 1755 C CA . ILE A 1 227 ? -4.105 34.477 22.744 1.00 71.94 227 ILE A CA 1
ATOM 1756 C C . ILE A 1 227 ? -4.885 33.295 23.340 1.00 71.94 227 ILE A C 1
ATOM 1758 O O . ILE A 1 227 ? -5.634 33.456 24.304 1.00 71.94 227 ILE A O 1
ATOM 1762 N N . ILE A 1 228 ? -4.645 32.080 22.834 1.00 68.25 228 ILE A N 1
ATOM 1763 C CA . ILE A 1 228 ? -5.255 30.843 23.349 1.00 68.25 228 ILE A CA 1
ATOM 1764 C C . ILE A 1 228 ? -4.809 30.580 24.795 1.00 68.25 228 ILE A C 1
ATOM 1766 O O . ILE A 1 228 ? -5.630 30.217 25.639 1.00 68.25 228 ILE A O 1
ATOM 1770 N N . ARG A 1 229 ? -3.529 30.818 25.119 1.00 69.75 229 ARG A N 1
ATOM 1771 C CA . ARG A 1 229 ? -3.020 30.708 26.500 1.00 69.75 229 ARG A CA 1
ATOM 1772 C C . ARG A 1 229 ? -3.674 31.731 27.435 1.00 69.75 229 ARG A C 1
ATOM 1774 O O . ARG A 1 229 ? -3.997 31.386 28.572 1.00 69.75 229 ARG A O 1
ATOM 1781 N N . GLY A 1 230 ? -3.929 32.948 26.952 1.00 75.06 230 GLY A N 1
ATOM 1782 C CA . GLY A 1 230 ? -4.675 33.975 27.685 1.00 75.06 230 GLY A CA 1
ATOM 1783 C C . GLY A 1 230 ? -6.116 33.556 27.998 1.00 75.06 230 GLY A C 1
ATOM 1784 O O . GLY A 1 230 ? -6.544 33.624 29.152 1.00 75.06 230 GLY A O 1
ATOM 1785 N N . LEU A 1 231 ? -6.840 33.039 26.999 1.00 71.06 231 LEU A N 1
ATOM 1786 C CA . LEU A 1 231 ? -8.219 32.557 27.157 1.00 71.06 231 LEU A CA 1
ATOM 1787 C C . LEU A 1 231 ? -8.307 31.331 28.080 1.00 71.06 231 LEU A C 1
ATOM 1789 O O . LEU A 1 231 ? -9.154 31.292 28.973 1.00 71.06 231 LEU A O 1
ATOM 1793 N N . LEU A 1 232 ? -7.392 30.367 27.942 1.00 72.44 232 LEU A N 1
ATOM 1794 C CA . LEU A 1 232 ? -7.328 29.192 28.818 1.00 72.44 232 LEU A CA 1
ATOM 1795 C C . LEU A 1 232 ? -7.038 29.589 30.278 1.00 72.44 232 LEU A C 1
ATOM 1797 O O . LEU A 1 232 ? -7.631 29.043 31.212 1.00 72.44 232 LEU A O 1
ATOM 1801 N N . GLY A 1 233 ? -6.176 30.591 30.482 1.00 73.69 233 GLY A N 1
ATOM 1802 C CA . GLY A 1 233 ? -5.897 31.170 31.795 1.00 73.69 233 GLY A CA 1
ATOM 1803 C C . GLY A 1 233 ? -7.099 31.896 32.409 1.00 73.69 233 GLY A C 1
ATOM 1804 O O . GLY A 1 233 ? -7.330 31.774 33.614 1.00 73.69 233 GLY A O 1
ATOM 1805 N N . ALA A 1 234 ? -7.885 32.614 31.602 1.00 73.31 234 ALA A N 1
ATOM 1806 C CA . ALA A 1 234 ? -9.106 33.288 32.046 1.00 73.31 234 ALA A CA 1
ATOM 1807 C C . ALA A 1 234 ? -10.202 32.286 32.458 1.00 73.31 234 ALA A C 1
ATOM 1809 O O . ALA A 1 234 ? -10.821 32.447 33.513 1.00 73.31 234 ALA A O 1
ATOM 1810 N N . ILE A 1 235 ? -10.378 31.204 31.690 1.00 74.19 235 ILE A N 1
ATOM 1811 C CA . ILE A 1 235 ? -11.318 30.115 32.004 1.00 74.19 235 ILE A CA 1
ATOM 1812 C C . ILE A 1 235 ? -10.927 29.423 33.318 1.00 74.19 235 ILE A C 1
ATOM 1814 O O . ILE A 1 235 ? -11.774 29.230 34.195 1.00 74.19 235 ILE A O 1
ATOM 1818 N N . ARG A 1 236 ? -9.635 29.111 33.509 1.00 72.31 236 ARG A N 1
ATOM 1819 C CA . ARG A 1 236 ? -9.148 28.482 34.749 1.00 72.31 236 ARG A CA 1
ATOM 1820 C C . ARG A 1 236 ? -9.367 29.375 35.975 1.00 72.31 236 ARG A C 1
ATOM 1822 O O . ARG A 1 236 ? -9.744 28.865 37.025 1.00 72.31 236 ARG A O 1
ATOM 1829 N N . ARG A 1 237 ? -9.196 30.697 35.830 1.00 73.75 237 ARG A N 1
ATOM 1830 C CA . ARG A 1 237 ? -9.422 31.697 36.895 1.00 73.75 237 ARG A CA 1
ATOM 1831 C C . ARG A 1 237 ? -10.890 31.874 37.287 1.00 73.75 237 ARG A C 1
ATOM 1833 O O . ARG A 1 237 ? -11.171 32.280 38.412 1.00 73.75 237 ARG A O 1
ATOM 1840 N N . LYS A 1 238 ? -11.831 31.631 36.369 1.00 78.19 238 LYS A N 1
ATOM 1841 C CA . LYS A 1 238 ? -13.266 31.646 36.691 1.00 78.19 238 LYS A CA 1
ATOM 1842 C C . LYS A 1 238 ? -13.648 30.374 37.452 1.00 78.19 238 LYS A C 1
ATOM 1844 O O . LYS A 1 238 ? -14.173 30.467 38.553 1.00 78.19 238 LYS A O 1
ATOM 1849 N N . ARG A 1 239 ? -13.219 29.209 36.951 1.00 76.81 239 ARG A N 1
ATOM 1850 C CA . ARG A 1 239 ? -13.475 27.909 37.590 1.00 76.81 239 ARG A CA 1
ATOM 1851 C C . ARG A 1 239 ? -12.864 27.786 38.992 1.00 76.81 239 ARG A C 1
ATOM 1853 O O . ARG A 1 239 ? -13.485 27.195 39.861 1.00 76.81 239 ARG A O 1
ATOM 1860 N N . SER A 1 240 ? -11.678 28.355 39.237 1.00 74.75 240 SER A N 1
ATOM 1861 C CA . SER A 1 240 ? -11.055 28.324 40.571 1.00 74.75 240 SER A CA 1
ATOM 1862 C C . SER A 1 240 ? -11.815 29.147 41.614 1.00 74.75 240 SER A C 1
ATOM 1864 O O . SER A 1 240 ? -11.815 28.780 42.784 1.00 74.75 240 SER A O 1
ATOM 1866 N N . ARG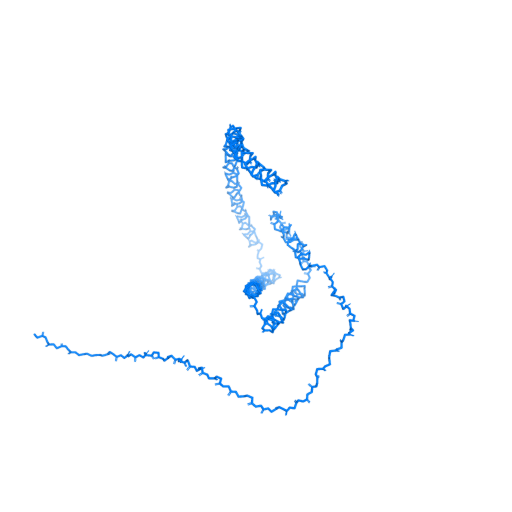 A 1 241 ? -12.458 30.252 41.208 1.00 80.56 241 ARG A N 1
ATOM 1867 C CA . ARG A 1 241 ? -13.263 31.082 42.117 1.00 80.56 241 ARG A CA 1
ATOM 1868 C C . ARG A 1 241 ? -14.536 30.360 42.541 1.00 80.56 241 ARG A C 1
ATOM 1870 O O . ARG A 1 241 ? -14.832 30.335 43.731 1.00 80.56 241 ARG A O 1
ATOM 1877 N N . ASP A 1 242 ? -15.212 29.707 41.599 1.00 85.69 242 ASP A N 1
ATOM 1878 C CA . ASP A 1 242 ? -16.435 28.955 41.886 1.00 85.69 242 ASP A CA 1
ATOM 1879 C C . ASP A 1 242 ? -16.161 27.803 42.871 1.00 85.69 242 ASP A C 1
ATOM 1881 O O . ASP A 1 242 ? -16.894 27.644 43.844 1.00 85.69 242 ASP A O 1
ATOM 1885 N N . THR A 1 243 ? -15.057 27.061 42.702 1.00 87.31 243 THR A N 1
ATOM 1886 C CA . THR A 1 243 ? -14.676 25.978 43.630 1.00 87.31 243 THR A CA 1
ATOM 1887 C C . THR A 1 243 ? -14.326 26.488 45.032 1.00 87.31 243 THR A C 1
ATOM 1889 O O . THR A 1 243 ? -14.716 25.860 46.015 1.00 87.31 243 THR A O 1
ATOM 1892 N N . LEU A 1 244 ? -13.618 27.622 45.143 1.00 85.81 244 LEU A N 1
ATOM 1893 C CA . LEU A 1 244 ? -13.260 28.210 46.441 1.00 85.81 244 LEU A CA 1
ATOM 1894 C C . LEU A 1 244 ? -14.506 28.628 47.231 1.00 85.81 244 LEU A C 1
ATOM 1896 O O . LEU A 1 244 ? -14.624 28.280 48.406 1.00 85.81 244 LEU A O 1
ATOM 1900 N N . ILE A 1 245 ? -15.457 29.300 46.575 1.00 91.69 245 ILE A N 1
ATOM 1901 C CA . ILE A 1 245 ? -16.719 29.719 47.200 1.00 91.69 245 ILE A CA 1
ATOM 1902 C C . ILE A 1 245 ? -17.512 28.491 47.668 1.00 91.69 245 ILE A C 1
ATOM 1904 O O . ILE A 1 245 ? -17.950 28.448 48.815 1.00 91.69 245 ILE A O 1
ATOM 1908 N N . LEU A 1 246 ? -17.635 27.461 46.823 1.00 91.25 246 LEU A N 1
ATOM 1909 C CA . LEU A 1 246 ? -18.366 26.233 47.155 1.00 91.25 246 LEU A CA 1
ATOM 1910 C C . LEU A 1 246 ? -17.762 25.514 48.373 1.00 91.25 246 LEU A C 1
ATOM 1912 O O . LEU A 1 246 ? -18.489 25.150 49.297 1.00 91.25 246 LEU A O 1
ATOM 1916 N N . SER A 1 247 ? -16.432 25.359 48.413 1.00 92.56 247 SER A N 1
ATOM 1917 C CA . SER A 1 247 ? -15.749 24.721 49.547 1.00 92.56 247 SER A CA 1
ATOM 1918 C C . SER A 1 247 ? -15.896 25.502 50.856 1.00 92.56 247 SER A C 1
ATOM 1920 O O . SER A 1 247 ? -16.074 24.891 51.908 1.00 92.56 247 SER A O 1
ATOM 1922 N N . ALA A 1 248 ? -15.892 26.839 50.799 1.00 94.69 248 ALA A N 1
ATOM 1923 C CA . ALA A 1 248 ? -16.061 27.685 51.977 1.00 94.69 248 ALA A CA 1
ATOM 1924 C C . ALA A 1 248 ? -17.472 27.561 52.573 1.00 94.69 248 ALA A C 1
ATOM 1926 O O . ALA A 1 248 ? -17.617 27.457 53.790 1.00 94.69 248 ALA A O 1
ATOM 1927 N N . VAL A 1 249 ? -18.508 27.513 51.727 1.00 96.75 249 VAL A N 1
ATOM 1928 C CA . VAL A 1 249 ? -19.903 27.347 52.172 1.00 96.75 249 VAL A CA 1
ATOM 1929 C C . VAL A 1 249 ? -20.116 25.982 52.827 1.00 96.75 249 VAL A C 1
ATOM 1931 O O . VAL A 1 249 ? -20.726 25.909 53.892 1.00 96.75 249 VAL A O 1
ATOM 1934 N N . ILE A 1 250 ? -19.577 24.910 52.233 1.00 95.25 250 ILE A N 1
ATOM 1935 C CA . ILE A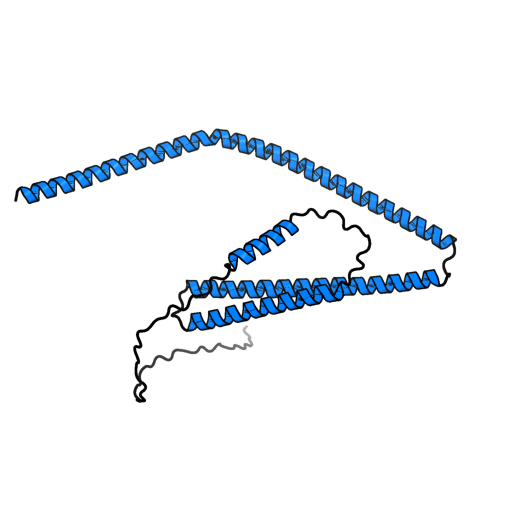 1 250 ? -19.660 23.562 52.813 1.00 95.25 250 ILE A CA 1
ATOM 1936 C C . ILE A 1 250 ? -18.970 23.535 54.181 1.00 95.25 250 ILE A C 1
ATOM 1938 O O . ILE A 1 250 ? -19.578 23.092 55.152 1.00 95.25 250 ILE A O 1
ATOM 1942 N N . ALA A 1 251 ? -17.745 24.065 54.281 1.00 95.81 251 ALA A N 1
ATOM 1943 C CA . ALA A 1 251 ? -17.002 24.119 55.538 1.00 95.81 251 ALA A CA 1
ATOM 1944 C C . ALA A 1 251 ? -17.759 24.907 56.620 1.00 95.81 251 ALA A C 1
ATOM 1946 O O . ALA A 1 251 ? -17.937 24.408 57.730 1.00 95.81 251 ALA A O 1
ATOM 1947 N N . ALA A 1 252 ? -18.280 26.093 56.287 1.00 96.44 252 ALA A N 1
ATOM 1948 C CA . ALA A 1 252 ? -19.072 26.901 57.212 1.00 96.44 252 ALA A CA 1
ATOM 1949 C C . ALA A 1 252 ? -20.321 26.150 57.700 1.00 96.44 252 ALA A C 1
ATOM 1951 O O . ALA A 1 252 ? -20.594 26.121 58.898 1.00 96.44 252 ALA A O 1
ATOM 1952 N N . CYS A 1 253 ? -21.041 25.483 56.793 1.00 93.88 253 CYS A N 1
ATOM 1953 C CA . CYS A 1 253 ? -22.229 24.707 57.136 1.00 93.88 253 CYS A CA 1
ATOM 1954 C C . CYS A 1 253 ? -21.887 23.527 58.063 1.00 93.88 253 CYS A C 1
ATOM 1956 O O . CYS A 1 253 ? -22.550 23.331 59.081 1.00 93.88 253 CYS A O 1
ATOM 1958 N N . THR A 1 254 ? -20.799 22.798 57.785 1.00 94.81 254 THR A N 1
ATOM 1959 C CA . THR A 1 254 ? -20.334 21.710 58.664 1.00 94.81 254 THR A CA 1
ATOM 1960 C C . THR A 1 254 ? -19.911 22.206 60.047 1.00 94.81 254 THR A C 1
ATOM 1962 O O . THR A 1 254 ? -20.209 21.556 61.045 1.00 94.81 254 THR A O 1
ATOM 1965 N N . LEU A 1 255 ? -19.274 23.377 60.132 1.00 95.25 255 LEU A N 1
ATOM 1966 C CA . LEU A 1 255 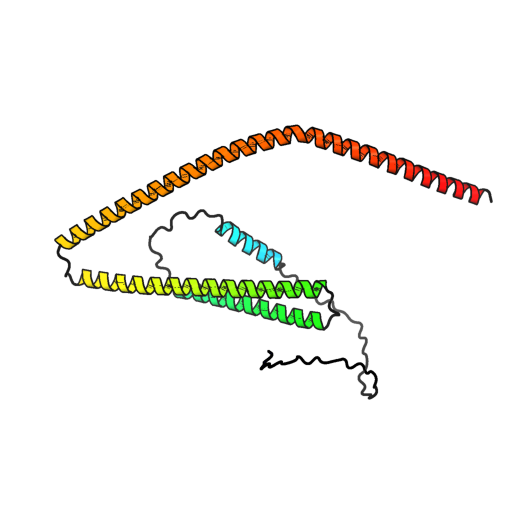? -18.796 23.950 61.390 1.00 95.25 255 LEU A CA 1
ATOM 1967 C C . LEU A 1 255 ? -19.971 24.415 62.264 1.00 95.25 255 LEU A C 1
ATOM 1969 O O . LEU A 1 255 ? -20.008 24.113 63.454 1.00 95.25 255 LEU A O 1
ATOM 1973 N N . PHE A 1 256 ? -20.982 25.050 61.661 1.00 94.00 256 PHE A N 1
ATOM 1974 C CA . PHE A 1 256 ? -22.228 25.402 62.348 1.00 94.00 256 PHE A CA 1
ATOM 1975 C C . PHE A 1 256 ? -22.966 24.174 62.897 1.00 94.00 256 PHE A C 1
ATOM 1977 O O . PHE A 1 256 ? -23.441 24.217 64.031 1.00 94.00 256 PHE A O 1
ATOM 1984 N N . LEU A 1 257 ? -23.031 23.073 62.137 1.00 91.44 257 LEU A N 1
ATOM 1985 C CA . LEU A 1 257 ? -23.647 21.828 62.609 1.00 91.44 257 LEU A CA 1
ATOM 1986 C C . LEU A 1 257 ? -22.880 21.210 63.784 1.00 91.44 257 LEU A C 1
ATOM 1988 O O . LEU A 1 257 ? -23.505 20.758 64.740 1.00 91.44 257 LEU A O 1
ATOM 1992 N N . ILE A 1 258 ? -21.545 21.228 63.745 1.00 94.56 258 ILE A N 1
ATOM 1993 C CA . ILE A 1 258 ? -20.705 20.726 64.842 1.00 94.56 258 ILE A CA 1
ATOM 1994 C C . ILE A 1 258 ? -20.882 21.579 66.104 1.00 94.56 258 ILE A C 1
ATOM 1996 O O . ILE A 1 258 ? -21.061 21.023 67.185 1.00 94.56 258 ILE A O 1
ATOM 2000 N N . ILE A 1 259 ? -20.888 22.913 65.982 1.00 94.56 259 ILE A N 1
ATOM 2001 C CA . ILE A 1 259 ? -21.131 23.812 67.123 1.00 94.56 259 ILE A CA 1
ATOM 2002 C C . ILE A 1 259 ? -22.527 23.576 67.707 1.00 94.56 259 ILE A C 1
ATOM 2004 O O . ILE A 1 259 ? -22.668 23.494 68.922 1.00 94.56 259 ILE A O 1
ATOM 2008 N N . TYR A 1 260 ? -23.553 23.434 66.863 1.00 94.00 260 TYR A N 1
ATOM 2009 C CA . TYR A 1 260 ? -24.914 23.157 67.322 1.00 94.00 260 TYR A CA 1
ATOM 2010 C C . TYR A 1 260 ? -25.010 21.822 68.069 1.00 94.00 260 TYR A C 1
ATOM 2012 O O . TYR A 1 260 ? -25.671 21.746 69.100 1.00 94.00 260 TYR A O 1
ATOM 2020 N N . TRP A 1 261 ? -24.326 20.788 67.574 1.00 92.56 261 TRP A N 1
ATOM 2021 C CA . TRP A 1 261 ? -24.300 19.474 68.214 1.00 92.56 261 TRP A CA 1
ATOM 2022 C C . TRP A 1 261 ? -23.542 19.485 69.545 1.00 92.56 261 TRP A C 1
ATOM 2024 O O . TRP A 1 261 ? -23.954 18.807 70.472 1.00 92.56 261 TRP A O 1
ATOM 2034 N N . LEU A 1 262 ? -22.470 20.275 69.663 1.00 89.88 262 LEU A N 1
ATOM 2035 C CA . LEU A 1 262 ? -21.738 20.458 70.925 1.00 89.88 262 LEU A CA 1
ATOM 2036 C C . LEU A 1 262 ? -22.469 21.358 71.929 1.00 89.88 262 LEU A C 1
ATOM 2038 O O . LEU A 1 262 ? -22.236 21.251 73.128 1.00 89.88 262 LEU A O 1
ATOM 2042 N N . SER A 1 263 ? -23.312 22.273 71.449 1.00 85.88 263 SER A N 1
ATOM 2043 C CA . SER A 1 263 ? -24.088 23.183 72.295 1.00 85.88 263 SER A CA 1
ATOM 2044 C C . SER A 1 263 ? -25.401 22.571 72.797 1.00 85.88 263 SER A C 1
ATOM 2046 O O . SER A 1 263 ? -26.088 23.219 73.592 1.00 85.88 263 SER A O 1
ATOM 2048 N N . LYS A 1 264 ? -25.780 21.387 72.309 1.00 77.94 264 LYS A N 1
ATOM 2049 C CA . LYS A 1 264 ? -26.992 20.671 72.704 1.00 77.94 264 LYS A CA 1
ATOM 2050 C C . LYS A 1 264 ? -26.669 19.510 73.632 1.00 77.94 264 LYS A C 1
ATOM 2052 O O . LYS A 1 264 ? -27.474 19.326 74.571 1.00 77.94 264 LYS A O 1
#

Foldseek 3Di:
DDDDDDDDDDDDDDDDDDDDDDDDDDDDDDDDDDPDPDDDDDDDPCDPPPVVVVVVVVVVVVVVVPDPPPDDDPDDPPDPPVPVVVVVLVVLVVVLVVLVVVLVVLVVVCVVPVHDPVSVVVSVVSVVVSVVSVVVSVVVVVVVVVVVVVVVVVVVVVVVVVVVVVVVPDDPVNVVVVVVVVVVVVVVVVVVVVVVVVVVVVVVVVVVVVVVVVVVVVVVVVVCVVVVVVVVVVVVVVVVVVVVVVVVVVVVVVVVVVVVVVVD

InterPro domains:
  IPR023601 Golgi SNAP receptor complex, subunit 1 [PTHR21094] (81-264)
  IPR060289 Golgi SNAP receptor complex member, N-terminal domain [PF27017] (82-164)

Sequence (264 aa):
MKTTLRGRSLAKRPRPELFKRYPGTPGSNGCQVVIGTNSPIGFIPTGPSLSSVWKKSKHLYLLKWLEPLGYVDSGSLNVGPSRSWKSMEMEIESSLEKLLDINDSMSRCAATASATSSINQKLARHRDILHEYTQEFRRTKGNLNSMREHAELLNSVRDAISESKASGSMSPRMQLLRERASVHGSTSHIDEVISQAQATRSVLGAQRALFGDVQGKVKHLGEKFPIIRGLLGAIRRKRSRDTLILSAVIAACTLFLIIYWLSK

Secondary structure (DSSP, 8-state):
------------------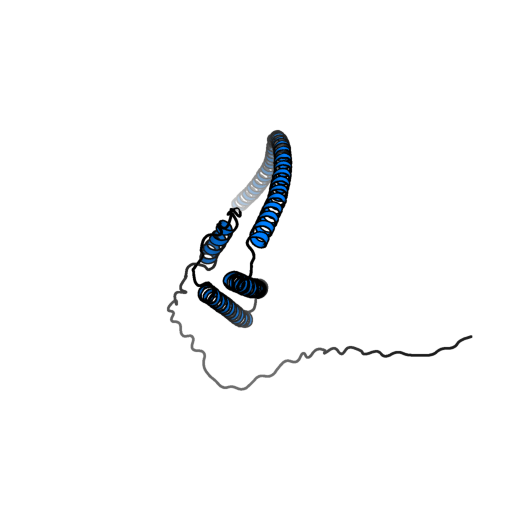----------------------------PSPHHHHHHHHHHHHHHHHSS-------S---S-HHHHHHHHHHHHHHHHHHHHHHHHHHHHHHHHS---HHHHHHHHHHHHHHHHHHHHHHHHHHHHHHHHHHHHHHHHHHHHHHHHHHTT---HHHHHHHHHHHHHHHHHHHHHHHHHHHHHHHHHHHHHHHHHHHHHHHHHHHHHHHHHHHHHHHHHHHHHHHHHHHHHHHHHHHHHHHHHHH--

pLDDT: mean 71.24, std 22.48, range [27.59, 96.88]

Radius of gyration: 38.61 Å; chains: 1; bounding box: 91×74×115 Å

Organism: Asparagus officinalis (NCBI:txid4686)